Protein AF-A0AAV5EKW1-F1 (afdb_monomer)

Secondary structure (DSSP, 8-state):
--HHHHHHHHHHHHTT-TT--EEE---TT---SS-HHHHHHHHHH--S--EEEE---STTTGGG--GGGTTTS-TTT--EEEEEEEEEGGGTTTTTS-GGGTTTHHHHHHHHHHHHHHHHHHTT--TTTSGGGS----------HHHHHHHHHHHHHHHHTHHHHHHHHHHHHHHHHHHHHHHHHHHHHHTS-GGG--HHHHHHHHHHHH--

Sequence (212 aa):
MTMCDAERRLLANALLDISNEWFVLVSESCIPIFDFNTTYQYFKNSSQSFLMAFDDPGPYGRGRYNWNMTPEVELTQWRKGSQWFEAQGKLMDPITRPAAAASSFHQSAAKHLQQVVTLAQRNGVSRRCLLTLLTSTAAIPDGSESRKALLQEYLNKSKENKEKNDKERLDDYYKRNYRDYFGLIEGQVREKKEDELTESEKRILEWLDKNK

Structure (mmCIF, N/CA/C/O backbone):
data_AF-A0AAV5EKW1-F1
#
_entry.id   AF-A0AAV5EKW1-F1
#
loop_
_atom_site.group_PDB
_atom_site.id
_atom_site.type_symbol
_atom_site.label_atom_id
_atom_site.label_alt_id
_atom_site.label_comp_id
_atom_site.label_asym_id
_atom_site.label_entity_id
_atom_site.label_seq_id
_atom_site.pdbx_PDB_ins_code
_atom_site.Cartn_x
_atom_site.Cartn_y
_atom_site.Cartn_z
_atom_site.occupancy
_atom_site.B_iso_or_equiv
_atom_site.auth_seq_id
_atom_site.auth_comp_id
_atom_site.auth_asym_id
_atom_site.auth_atom_id
_atom_site.pdbx_PDB_model_num
ATOM 1 N N . MET A 1 1 ? 19.594 1.763 5.670 1.00 57.78 1 MET A N 1
ATOM 2 C CA . MET A 1 1 ? 18.723 1.185 4.625 1.00 57.78 1 MET A CA 1
ATOM 3 C C . MET A 1 1 ? 17.412 1.943 4.687 1.00 57.78 1 MET A C 1
ATOM 5 O O . MET A 1 1 ? 16.893 2.081 5.787 1.00 57.78 1 MET A O 1
ATOM 9 N N . THR A 1 2 ? 16.948 2.520 3.580 1.00 85.38 2 THR A N 1
ATOM 10 C CA . THR A 1 2 ? 15.655 3.228 3.556 1.00 85.38 2 THR A CA 1
ATOM 11 C C . THR A 1 2 ? 14.505 2.245 3.323 1.00 85.38 2 THR A C 1
ATOM 13 O O . THR A 1 2 ? 14.742 1.120 2.883 1.00 85.38 2 THR A O 1
ATOM 16 N N . MET A 1 3 ? 13.262 2.661 3.593 1.00 82.94 3 MET A N 1
ATOM 17 C CA . MET A 1 3 ? 12.069 1.854 3.294 1.00 82.94 3 MET A CA 1
ATOM 18 C C . MET A 1 3 ? 12.015 1.469 1.805 1.00 82.94 3 MET A C 1
ATOM 20 O O . MET A 1 3 ? 11.889 0.293 1.476 1.00 82.94 3 MET A O 1
ATOM 24 N N . CYS A 1 4 ? 12.262 2.432 0.912 1.00 83.62 4 CYS A N 1
ATOM 25 C CA . CYS A 1 4 ? 12.297 2.197 -0.531 1.00 83.62 4 CYS A CA 1
ATOM 26 C C . CYS A 1 4 ? 13.388 1.192 -0.946 1.00 83.62 4 CYS A C 1
ATOM 28 O O . CYS A 1 4 ? 13.197 0.420 -1.884 1.00 83.62 4 CYS A O 1
ATOM 30 N N . ASP A 1 5 ? 14.543 1.179 -0.268 1.00 83.81 5 ASP A N 1
ATOM 31 C CA . ASP A 1 5 ? 15.597 0.196 -0.556 1.00 83.81 5 ASP A CA 1
ATOM 32 C C . ASP A 1 5 ? 15.174 -1.223 -0.169 1.00 83.81 5 ASP A C 1
ATOM 34 O O . ASP A 1 5 ? 15.526 -2.175 -0.867 1.00 83.81 5 ASP A O 1
ATOM 38 N N . ALA A 1 6 ? 14.445 -1.373 0.940 1.00 87.62 6 ALA A N 1
ATOM 39 C CA . ALA A 1 6 ? 13.932 -2.664 1.384 1.00 87.62 6 ALA A CA 1
ATOM 40 C C . ALA A 1 6 ? 12.886 -3.207 0.400 1.00 87.62 6 ALA A C 1
ATOM 42 O O . ALA A 1 6 ? 12.996 -4.348 -0.041 1.00 87.62 6 ALA A O 1
ATOM 43 N N . GLU A 1 7 ? 11.942 -2.367 -0.026 1.00 89.69 7 GLU A N 1
ATOM 44 C CA . GLU A 1 7 ? 10.914 -2.722 -1.013 1.00 89.69 7 GLU A CA 1
ATOM 45 C C . GLU A 1 7 ? 11.517 -3.154 -2.348 1.00 89.69 7 GLU A C 1
ATOM 47 O O . GLU A 1 7 ? 11.175 -4.213 -2.872 1.00 89.69 7 GLU A O 1
ATOM 52 N N . ARG A 1 8 ? 12.482 -2.385 -2.873 1.00 86.44 8 ARG A N 1
ATOM 53 C CA . ARG A 1 8 ? 13.186 -2.745 -4.113 1.00 86.44 8 ARG A CA 1
ATOM 54 C C . ARG A 1 8 ? 13.892 -4.089 -4.003 1.00 86.44 8 ARG A C 1
ATOM 56 O O . ARG A 1 8 ? 13.897 -4.845 -4.967 1.00 86.44 8 ARG A O 1
ATOM 63 N N . ARG A 1 9 ? 14.493 -4.396 -2.848 1.00 90.06 9 ARG A N 1
ATOM 64 C CA . ARG A 1 9 ? 15.165 -5.684 -2.614 1.00 90.06 9 ARG A CA 1
ATOM 65 C C . ARG A 1 9 ? 14.175 -6.841 -2.551 1.00 90.06 9 ARG A C 1
ATOM 67 O O . ARG A 1 9 ? 14.464 -7.888 -3.120 1.00 90.06 9 ARG A O 1
ATOM 74 N N . LEU A 1 10 ? 13.027 -6.653 -1.900 1.00 91.38 10 LEU A N 1
ATOM 75 C CA . LEU A 1 10 ? 11.961 -7.658 -1.861 1.00 91.38 10 LEU A CA 1
ATOM 76 C C . LEU A 1 10 ? 11.437 -7.951 -3.268 1.00 91.38 10 LEU A C 1
ATOM 78 O O . LEU A 1 10 ? 11.364 -9.113 -3.662 1.00 91.38 10 LEU A O 1
ATOM 82 N N . LEU A 1 11 ? 11.164 -6.902 -4.044 1.00 89.69 11 LEU A N 1
ATOM 83 C CA . LEU A 1 11 ? 10.711 -7.038 -5.423 1.00 89.69 11 LEU A CA 1
ATOM 84 C C . LEU A 1 11 ? 11.773 -7.694 -6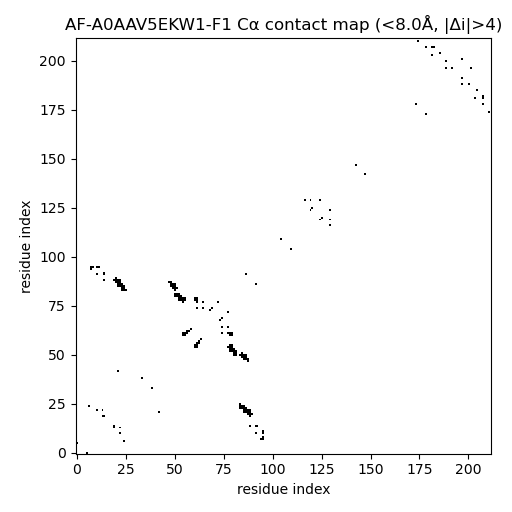.316 1.00 89.69 11 LEU A C 1
ATOM 86 O O . LEU A 1 11 ? 11.462 -8.598 -7.084 1.00 89.69 11 LEU A O 1
ATOM 90 N N . ALA A 1 12 ? 13.041 -7.291 -6.187 1.00 87.56 12 ALA A N 1
ATOM 91 C CA . ALA A 1 12 ? 14.139 -7.891 -6.943 1.00 87.56 12 ALA A CA 1
ATOM 92 C C . ALA A 1 12 ? 14.313 -9.378 -6.623 1.00 87.56 12 ALA A C 1
ATOM 94 O O . ALA A 1 12 ? 14.578 -10.163 -7.526 1.00 87.56 12 ALA A O 1
ATOM 95 N N . ASN A 1 13 ? 14.136 -9.772 -5.360 1.00 89.75 13 ASN A N 1
ATOM 96 C CA . ASN A 1 13 ? 14.181 -11.172 -4.961 1.00 89.75 13 ASN A CA 1
ATOM 97 C C . ASN A 1 13 ? 12.998 -11.969 -5.528 1.00 89.75 13 ASN A C 1
ATOM 99 O O . ASN A 1 13 ? 13.191 -13.092 -5.981 1.00 89.75 13 ASN A O 1
ATOM 103 N N . ALA A 1 14 ? 11.795 -11.388 -5.546 1.00 89.25 14 ALA A N 1
ATOM 104 C CA . ALA A 1 14 ? 10.621 -12.031 -6.136 1.00 89.25 14 ALA A CA 1
ATOM 105 C C . ALA A 1 14 ? 10.795 -12.286 -7.643 1.00 89.25 14 ALA A C 1
ATOM 107 O O . ALA A 1 14 ? 10.394 -13.340 -8.127 1.00 89.25 14 ALA A O 1
ATOM 108 N N . LEU A 1 15 ? 11.457 -11.368 -8.356 1.00 85.31 15 LEU A N 1
ATOM 109 C CA . LEU A 1 15 ? 11.758 -11.491 -9.787 1.00 85.31 15 LEU A CA 1
ATOM 110 C C . LEU A 1 15 ? 12.798 -12.567 -10.139 1.00 85.31 15 LEU A C 1
ATOM 112 O O . LEU A 1 15 ? 12.916 -12.931 -11.307 1.00 85.31 15 LEU A O 1
ATOM 116 N N . LEU A 1 16 ? 13.571 -13.071 -9.169 1.00 86.00 16 LEU A N 1
ATOM 117 C CA . LEU A 1 16 ? 14.518 -14.166 -9.423 1.00 86.00 16 LEU A CA 1
ATOM 118 C C . LEU A 1 16 ? 13.802 -15.483 -9.741 1.00 86.00 16 LEU A C 1
ATOM 120 O O . LEU A 1 16 ? 14.377 -16.349 -10.402 1.00 86.00 16 LEU A O 1
ATOM 124 N N . ASP A 1 17 ? 12.563 -15.634 -9.278 1.00 85.06 17 ASP A N 1
ATOM 125 C CA . ASP A 1 17 ? 11.728 -16.783 -9.582 1.00 85.06 17 ASP A CA 1
ATOM 126 C C . ASP A 1 17 ? 10.825 -16.470 -10.779 1.00 85.06 17 ASP A C 1
ATOM 128 O O . ASP A 1 17 ? 9.852 -15.726 -10.686 1.00 85.06 17 ASP A O 1
ATOM 132 N N . ILE A 1 18 ? 11.145 -17.081 -11.920 1.00 82.50 18 ILE A N 1
ATOM 133 C CA . ILE A 1 18 ? 10.395 -16.928 -13.172 1.00 82.50 18 ILE A CA 1
ATOM 134 C C . ILE A 1 18 ? 8.953 -17.451 -13.095 1.00 82.50 18 ILE A C 1
ATOM 136 O O . ILE A 1 18 ? 8.165 -17.169 -13.997 1.00 82.50 18 ILE A O 1
ATOM 140 N N . SER A 1 19 ? 8.617 -18.237 -12.067 1.00 85.75 19 SER A N 1
ATOM 141 C CA . SER A 1 19 ? 7.262 -18.738 -11.835 1.00 85.75 19 SER A CA 1
ATOM 142 C C . SER A 1 19 ? 6.391 -17.774 -11.022 1.00 85.75 19 SER A C 1
ATOM 144 O O . SER A 1 19 ? 5.179 -17.973 -10.944 1.00 85.75 19 SER A O 1
ATOM 146 N N . ASN A 1 20 ? 6.969 -16.697 -10.471 1.00 87.38 20 ASN A N 1
ATOM 147 C CA . ASN A 1 20 ? 6.204 -15.667 -9.776 1.00 87.38 20 ASN A CA 1
ATOM 148 C C . ASN A 1 20 ? 5.438 -14.786 -10.770 1.00 87.38 20 ASN A C 1
ATOM 150 O O . ASN A 1 20 ? 6.000 -13.933 -11.458 1.00 87.38 20 ASN A O 1
ATOM 154 N N . GLU A 1 21 ? 4.118 -14.967 -10.810 1.00 86.75 21 GLU A N 1
ATOM 155 C CA . GLU A 1 21 ? 3.227 -14.191 -11.678 1.00 86.75 21 GLU A CA 1
ATOM 156 C C . GLU A 1 21 ? 2.748 -12.878 -11.045 1.00 86.75 21 GLU A C 1
ATOM 158 O O . GLU A 1 21 ? 2.489 -11.921 -11.776 1.00 86.75 21 GLU A O 1
ATOM 163 N N . TRP A 1 22 ? 2.666 -12.804 -9.714 1.00 90.06 22 TRP A N 1
ATOM 164 C CA . TRP A 1 22 ? 2.188 -11.630 -8.975 1.00 90.06 22 TRP A CA 1
ATOM 165 C C . TRP A 1 22 ? 3.034 -11.370 -7.729 1.00 90.06 22 TRP A C 1
ATOM 167 O O . TRP A 1 22 ? 3.528 -12.298 -7.090 1.00 90.06 22 TRP A O 1
ATOM 177 N N . PHE A 1 23 ? 3.164 -10.099 -7.360 1.00 91.75 23 PHE A N 1
ATOM 178 C CA . PHE A 1 23 ? 3.825 -9.647 -6.139 1.00 91.75 23 PHE A CA 1
ATOM 179 C C . PHE A 1 23 ? 2.884 -8.704 -5.416 1.00 91.75 23 PHE A C 1
ATOM 181 O O . PHE A 1 23 ? 2.379 -7.753 -6.010 1.00 91.75 23 PHE A O 1
ATOM 188 N N . VAL A 1 24 ? 2.688 -8.950 -4.126 1.00 92.44 24 VAL A N 1
ATOM 189 C CA . VAL A 1 24 ? 1.882 -8.099 -3.256 1.00 92.44 24 VAL A CA 1
ATOM 190 C C . VAL A 1 24 ? 2.762 -7.644 -2.104 1.00 92.44 24 VAL A C 1
ATOM 192 O O . VAL A 1 24 ? 3.326 -8.472 -1.388 1.00 92.44 24 VAL A O 1
ATOM 195 N N . LEU A 1 25 ? 2.876 -6.329 -1.916 1.00 92.44 25 LEU A N 1
ATOM 196 C CA . LEU A 1 25 ? 3.607 -5.768 -0.786 1.00 92.44 25 LEU A CA 1
ATOM 197 C C . LEU A 1 25 ? 2.683 -5.640 0.430 1.00 92.44 25 LEU A C 1
ATOM 199 O O . LEU A 1 25 ? 1.719 -4.874 0.414 1.00 92.44 25 LEU A O 1
ATOM 203 N N . VAL A 1 26 ? 3.010 -6.361 1.501 1.00 91.50 26 VAL A N 1
ATOM 204 C CA . VAL A 1 26 ? 2.283 -6.333 2.777 1.00 91.50 26 VAL A CA 1
ATOM 205 C C . VAL A 1 26 ? 3.239 -6.127 3.949 1.00 91.50 26 VAL A C 1
ATOM 207 O O . VAL A 1 26 ? 4.425 -6.443 3.866 1.00 91.50 26 VAL A O 1
ATOM 210 N N . SER A 1 27 ? 2.713 -5.599 5.051 1.00 88.31 27 SER A N 1
ATOM 211 C CA . SER A 1 27 ? 3.401 -5.498 6.339 1.00 88.31 27 SER A CA 1
ATOM 212 C C . SER A 1 27 ? 2.820 -6.492 7.344 1.00 88.31 27 SER A C 1
ATOM 214 O O . SER A 1 27 ? 1.748 -7.053 7.132 1.00 88.31 27 SER A O 1
ATOM 216 N N . GLU A 1 28 ? 3.484 -6.666 8.488 1.00 86.19 28 GLU A N 1
ATOM 217 C CA . GLU A 1 28 ? 3.017 -7.539 9.583 1.00 86.19 28 GLU A CA 1
ATOM 218 C C . GLU A 1 28 ? 1.642 -7.140 10.151 1.00 86.19 28 GLU A C 1
ATOM 220 O O . GLU A 1 28 ? 0.966 -7.942 10.785 1.00 86.19 28 GLU A O 1
ATOM 225 N N . SER A 1 29 ? 1.222 -5.896 9.926 1.00 84.19 29 SER A N 1
ATOM 226 C CA . SER A 1 29 ? -0.086 -5.370 10.323 1.00 84.19 29 SER A CA 1
ATOM 227 C C . SER A 1 29 ? -1.197 -5.598 9.292 1.00 84.19 29 SER A C 1
ATOM 229 O O . SER A 1 29 ? -2.344 -5.242 9.557 1.00 84.19 29 SER A O 1
ATOM 231 N N . CYS A 1 30 ? -0.891 -6.137 8.108 1.00 86.75 30 CYS A N 1
ATOM 232 C CA . CYS A 1 30 ? -1.894 -6.402 7.083 1.00 86.75 30 CYS A CA 1
ATOM 233 C C . CYS A 1 30 ? -2.713 -7.643 7.449 1.00 86.75 30 CYS A C 1
ATOM 235 O O . CYS A 1 30 ? -2.165 -8.730 7.622 1.00 86.75 30 CYS A O 1
ATOM 237 N N . ILE A 1 31 ? -4.036 -7.485 7.515 1.00 88.06 31 ILE A N 1
ATOM 238 C CA . ILE A 1 31 ? -4.971 -8.573 7.811 1.00 88.06 31 ILE A CA 1
ATOM 239 C C . ILE A 1 31 ? -5.775 -8.870 6.538 1.00 88.06 31 ILE A C 1
ATOM 241 O O . ILE A 1 31 ? -6.434 -7.961 6.025 1.00 88.06 31 ILE A O 1
ATOM 245 N N . PRO A 1 32 ? -5.725 -10.101 5.998 1.00 87.25 32 PRO A N 1
ATOM 246 C CA . PRO A 1 32 ? -6.513 -10.459 4.827 1.00 87.25 32 PRO A CA 1
ATOM 247 C C . PRO A 1 32 ? -8.007 -10.447 5.173 1.00 87.25 32 PRO A C 1
ATOM 249 O O . PRO A 1 32 ? -8.433 -11.038 6.162 1.00 87.25 32 PRO A O 1
ATOM 252 N N . ILE A 1 33 ? -8.802 -9.776 4.339 1.00 92.94 33 ILE A N 1
ATOM 253 C CA . ILE A 1 33 ? -10.268 -9.711 4.473 1.00 92.94 33 ILE A CA 1
ATOM 254 C C . ILE A 1 33 ? -10.984 -10.811 3.677 1.00 92.94 33 ILE A C 1
ATOM 256 O O . ILE A 1 33 ? -12.135 -11.130 3.960 1.00 92.94 33 ILE A O 1
ATOM 260 N N . PHE A 1 34 ? -10.298 -11.395 2.693 1.00 91.12 34 PHE A N 1
ATOM 261 C CA . PHE A 1 34 ? -10.766 -12.517 1.885 1.00 91.12 34 PHE A CA 1
ATOM 262 C C . PHE A 1 34 ? -9.808 -13.693 2.036 1.00 91.12 34 PHE A C 1
ATOM 264 O O . PHE A 1 34 ? -8.625 -13.513 2.334 1.00 91.12 34 PHE A O 1
ATOM 271 N N . ASP A 1 35 ? -10.318 -14.901 1.812 1.00 90.88 35 ASP A N 1
ATOM 272 C CA . ASP A 1 35 ? -9.480 -16.089 1.803 1.00 90.88 35 ASP A CA 1
ATOM 273 C C . ASP A 1 35 ? -8.523 -16.108 0.597 1.00 90.88 35 ASP A C 1
ATOM 275 O O . ASP A 1 35 ? -8.622 -15.327 -0.362 1.00 90.88 35 ASP A O 1
ATOM 279 N N . PHE A 1 36 ? -7.553 -17.020 0.660 1.00 91.06 36 PHE A N 1
ATOM 280 C CA . PHE A 1 36 ? -6.552 -17.155 -0.391 1.00 91.06 36 PHE A CA 1
ATOM 281 C C . PHE A 1 36 ? -7.183 -17.528 -1.734 1.00 91.06 36 PHE A C 1
ATOM 283 O O . PHE A 1 36 ? -6.797 -16.970 -2.755 1.00 91.06 36 PHE A O 1
ATOM 290 N N . ASN A 1 37 ? -8.161 -18.439 -1.751 1.00 93.75 37 ASN A N 1
ATOM 291 C CA . ASN A 1 37 ? -8.761 -18.908 -2.997 1.00 93.75 37 ASN A CA 1
ATOM 292 C C . ASN A 1 37 ? -9.497 -17.775 -3.724 1.00 93.75 37 ASN A C 1
ATOM 294 O O . ASN A 1 37 ? -9.297 -17.584 -4.919 1.00 93.75 37 ASN A O 1
ATOM 298 N N . THR A 1 38 ? -10.284 -16.979 -3.005 1.00 93.75 38 THR A N 1
ATOM 299 C CA . THR A 1 38 ? -10.986 -15.816 -3.559 1.00 93.75 38 THR A CA 1
ATOM 300 C C . THR A 1 38 ? -9.994 -14.807 -4.127 1.00 93.75 38 THR A C 1
ATOM 302 O O . THR A 1 38 ? -10.133 -14.378 -5.271 1.00 93.75 38 THR A O 1
ATOM 305 N N . THR A 1 39 ? -8.948 -14.485 -3.361 1.00 92.38 39 THR A N 1
ATOM 306 C CA . THR A 1 39 ? -7.907 -13.531 -3.771 1.00 92.38 39 THR A CA 1
ATOM 307 C C . THR A 1 39 ? -7.130 -14.029 -4.994 1.00 92.38 39 THR A C 1
ATOM 309 O O . THR A 1 39 ? -6.940 -13.295 -5.961 1.00 92.38 39 THR A O 1
ATOM 312 N N . TYR A 1 40 ? -6.729 -15.301 -4.992 1.00 91.56 40 TYR A N 1
ATOM 313 C CA . TYR A 1 40 ? -6.005 -15.930 -6.093 1.00 91.56 40 TYR A CA 1
ATOM 314 C C . TYR A 1 40 ? -6.834 -15.957 -7.378 1.00 91.56 40 TYR A C 1
ATOM 316 O O . TYR A 1 40 ? -6.337 -15.576 -8.435 1.00 91.56 40 TYR A O 1
ATOM 324 N N . GLN A 1 41 ? -8.109 -16.353 -7.300 1.00 93.50 41 GLN A N 1
ATOM 325 C CA . GLN A 1 41 ? -8.998 -16.336 -8.465 1.00 93.50 41 GLN A CA 1
ATOM 326 C C . GLN A 1 41 ? -9.211 -14.913 -8.986 1.00 93.50 41 GLN A C 1
ATOM 328 O O . GLN A 1 41 ? -9.275 -14.713 -10.197 1.00 93.50 41 GLN A O 1
ATOM 333 N N . TYR A 1 42 ? -9.283 -13.920 -8.097 1.00 92.38 42 TYR A N 1
ATOM 334 C CA . TYR A 1 42 ? -9.401 -12.521 -8.491 1.00 92.38 42 TYR A CA 1
ATOM 335 C C . TYR A 1 42 ? -8.172 -12.043 -9.278 1.00 92.38 42 TYR A C 1
ATOM 337 O O . TYR A 1 42 ? -8.325 -11.505 -10.373 1.00 92.38 42 TYR A O 1
ATOM 345 N N . PHE A 1 43 ? -6.958 -12.301 -8.780 1.00 90.62 43 PHE A N 1
ATOM 346 C CA . PHE A 1 43 ? -5.728 -11.934 -9.493 1.00 90.62 43 PHE A CA 1
ATOM 347 C C . PHE A 1 43 ? -5.554 -12.705 -10.796 1.00 90.62 43 PHE A C 1
ATOM 349 O O . PHE A 1 43 ? -5.262 -12.103 -11.826 1.00 90.62 43 PHE A O 1
ATOM 356 N N . LYS A 1 44 ? -5.818 -14.014 -10.781 1.00 89.38 44 LYS A N 1
ATOM 357 C CA . LYS A 1 44 ? -5.741 -14.868 -11.968 1.00 89.38 44 LYS A CA 1
ATOM 358 C C . LYS A 1 44 ? -6.671 -14.410 -13.090 1.00 89.38 44 LYS A C 1
ATOM 360 O O . LYS A 1 44 ? -6.306 -14.498 -14.259 1.00 89.38 44 LYS A O 1
ATOM 365 N N . ASN A 1 45 ? -7.869 -13.945 -12.742 1.00 91.81 45 ASN A N 1
ATOM 366 C CA . ASN A 1 45 ? -8.868 -13.501 -13.713 1.00 91.81 45 ASN A CA 1
ATOM 367 C C . ASN A 1 45 ? -8.742 -12.009 -14.070 1.00 91.81 45 ASN A C 1
ATOM 369 O O . ASN A 1 45 ? -9.448 -11.539 -14.962 1.00 91.81 45 ASN A O 1
ATOM 373 N N . SER A 1 46 ? -7.856 -11.263 -13.404 1.00 88.81 46 SER A N 1
ATOM 374 C CA . SER A 1 46 ? -7.559 -9.868 -13.722 1.00 88.81 46 SER A CA 1
ATOM 375 C C . SER A 1 46 ? -6.461 -9.770 -14.782 1.00 88.81 46 SER A C 1
ATOM 377 O O . SER A 1 46 ? -5.457 -10.475 -14.739 1.00 88.81 46 SER A O 1
ATOM 379 N N . SER A 1 47 ? -6.617 -8.835 -15.719 1.00 83.75 47 SER A N 1
ATOM 380 C CA . SER A 1 47 ? -5.561 -8.447 -16.665 1.00 83.75 47 SER A CA 1
ATOM 381 C C . SER A 1 47 ? -4.825 -7.168 -16.243 1.00 83.75 47 SER A C 1
ATOM 383 O O . SER A 1 47 ? -4.138 -6.561 -17.064 1.00 83.75 47 SER A O 1
ATOM 385 N N . GLN A 1 48 ? -5.055 -6.690 -15.019 1.00 85.62 48 GLN A N 1
ATOM 386 C CA . GLN A 1 48 ? -4.583 -5.399 -14.517 1.00 85.62 48 GLN A CA 1
ATOM 387 C C . GLN A 1 48 ? -3.790 -5.578 -13.222 1.00 85.62 48 GLN A C 1
ATOM 389 O O . GLN A 1 48 ? -4.133 -6.440 -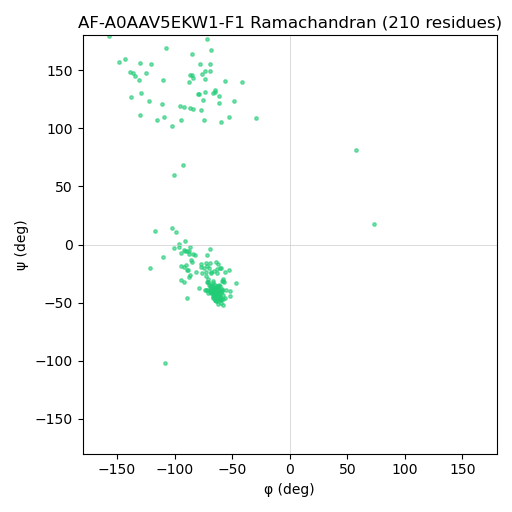12.415 1.00 85.62 48 GLN A O 1
ATOM 394 N N . SER A 1 49 ? -2.790 -4.713 -13.029 1.00 87.44 49 SER A N 1
ATOM 395 C CA . SER A 1 49 ? -2.114 -4.519 -11.743 1.00 87.44 49 SER A CA 1
ATOM 396 C C . SER A 1 49 ? -2.869 -3.496 -10.890 1.00 87.44 49 SER A C 1
ATOM 398 O O . SER A 1 49 ? -3.387 -2.507 -11.421 1.00 87.44 49 SER A O 1
ATOM 400 N N . PHE A 1 50 ? -2.870 -3.673 -9.572 1.00 90.06 50 PHE A N 1
ATOM 401 C CA . PHE A 1 50 ? -3.592 -2.815 -8.638 1.00 90.06 50 PHE A CA 1
ATOM 402 C C . PHE A 1 50 ? -2.642 -1.944 -7.810 1.00 90.06 50 PHE A C 1
ATOM 404 O O . PHE A 1 50 ? -1.976 -2.397 -6.880 1.00 90.06 50 PHE A O 1
ATOM 411 N N . LEU A 1 51 ? -2.646 -0.642 -8.093 1.00 91.19 51 LEU A N 1
ATOM 412 C CA . LEU A 1 51 ? -2.013 0.368 -7.251 1.00 91.19 51 LEU A CA 1
ATOM 413 C C . LEU A 1 51 ? -2.928 1.581 -7.087 1.00 91.19 51 LEU A C 1
ATOM 415 O O . LEU A 1 51 ? -3.666 1.946 -8.001 1.00 91.19 51 LEU A O 1
ATOM 419 N N . MET A 1 52 ? -2.858 2.243 -5.932 1.00 88.44 52 MET A N 1
ATOM 420 C CA . MET A 1 52 ? -3.494 3.551 -5.793 1.00 88.44 52 MET A CA 1
ATOM 421 C C . MET A 1 52 ? -2.550 4.622 -6.319 1.00 88.44 52 MET A C 1
ATOM 423 O O . MET A 1 52 ? -1.484 4.835 -5.743 1.00 88.44 52 MET A O 1
ATOM 427 N N . ALA A 1 53 ? -2.968 5.314 -7.374 1.00 91.19 53 ALA A N 1
ATOM 428 C CA . ALA A 1 53 ? -2.277 6.468 -7.927 1.00 91.19 53 ALA A CA 1
ATOM 429 C C . ALA A 1 53 ? -3.295 7.552 -8.285 1.00 91.19 53 ALA A C 1
ATOM 431 O O . ALA A 1 53 ? -4.251 7.306 -9.016 1.00 91.19 53 ALA A O 1
ATOM 432 N N . PHE A 1 54 ? -3.082 8.762 -7.781 1.00 92.50 54 PHE A N 1
ATOM 433 C CA . PHE A 1 54 ? -3.918 9.922 -8.057 1.00 92.50 54 PHE A CA 1
ATOM 434 C C . PHE A 1 54 ? -3.068 11.187 -8.153 1.00 92.50 54 PHE A C 1
ATOM 436 O O . PHE A 1 54 ? -1.917 11.238 -7.712 1.00 92.50 54 PHE A O 1
ATOM 443 N N . ASP A 1 55 ? -3.622 12.206 -8.793 1.00 94.25 55 ASP A N 1
ATOM 444 C CA . ASP A 1 55 ? -2.967 13.497 -8.934 1.00 94.25 55 ASP A CA 1
ATOM 445 C C . ASP A 1 55 ? -3.378 14.411 -7.776 1.00 94.25 55 ASP A C 1
ATOM 447 O O . ASP A 1 55 ? -4.558 14.702 -7.589 1.00 94.25 55 ASP A O 1
ATOM 451 N N . ASP A 1 56 ? -2.401 14.824 -6.973 1.00 92.88 56 ASP A N 1
ATOM 452 C CA . ASP A 1 56 ? -2.598 15.704 -5.822 1.00 92.88 56 ASP A CA 1
ATOM 453 C C . ASP A 1 56 ? -1.867 17.025 -6.097 1.00 92.88 56 ASP A C 1
ATOM 455 O O . ASP A 1 56 ? -0.631 17.050 -6.061 1.00 92.88 56 ASP A O 1
ATOM 459 N N . PRO A 1 57 ? -2.585 18.129 -6.379 1.00 94.62 57 PRO A N 1
ATOM 460 C CA . PRO A 1 57 ? -1.958 19.419 -6.650 1.00 94.62 57 PRO A CA 1
ATOM 461 C C . PRO A 1 57 ? -1.354 20.069 -5.394 1.00 94.62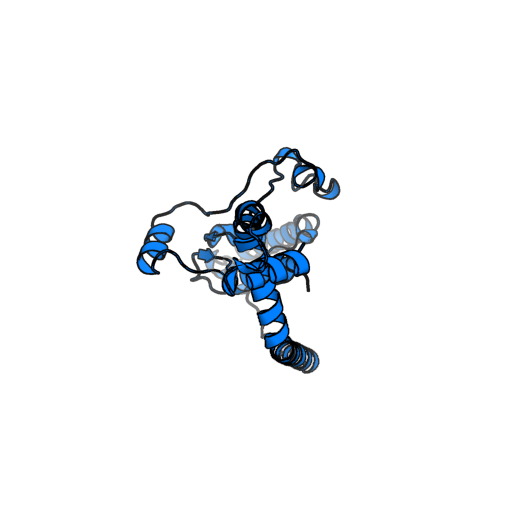 57 PRO A C 1
ATOM 463 O O . PRO A 1 57 ? -0.656 21.074 -5.511 1.00 94.62 57 PRO A O 1
ATOM 466 N N . GLY A 1 58 ? -1.610 19.526 -4.200 1.00 92.62 58 GLY A N 1
ATOM 467 C CA . GLY A 1 58 ? -1.162 20.085 -2.933 1.00 92.62 58 GLY A CA 1
ATOM 468 C C . G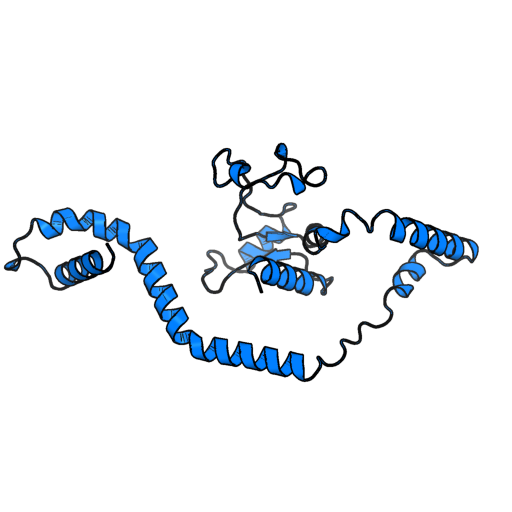LY A 1 58 ? 0.344 19.945 -2.661 1.00 92.62 58 GLY A C 1
ATOM 469 O O . GLY A 1 58 ? 1.091 19.292 -3.403 1.00 92.62 58 GLY A O 1
ATOM 470 N N . PRO A 1 59 ? 0.814 20.506 -1.529 1.00 91.62 59 PRO A N 1
ATOM 471 C CA . PRO A 1 59 ? 2.229 20.492 -1.146 1.00 91.62 59 PRO A CA 1
ATOM 472 C C . PRO A 1 59 ? 2.778 19.078 -0.902 1.00 91.62 59 PRO A C 1
ATOM 474 O O . PRO A 1 59 ? 3.984 18.860 -0.961 1.00 91.62 59 PRO A O 1
ATOM 477 N N . TYR A 1 60 ? 1.904 18.103 -0.638 1.00 88.44 60 TYR A N 1
ATOM 478 C CA . TYR A 1 60 ? 2.273 16.710 -0.382 1.00 88.44 60 TYR A CA 1
ATOM 479 C C . TYR A 1 60 ? 2.224 15.811 -1.627 1.00 88.44 60 TYR A C 1
ATOM 481 O O . TYR A 1 60 ? 2.640 14.657 -1.538 1.00 88.44 60 TYR A O 1
ATOM 489 N N . GLY A 1 61 ? 1.723 16.316 -2.757 1.00 90.44 61 GLY A N 1
ATOM 490 C CA . GLY A 1 61 ? 1.678 15.622 -4.043 1.00 90.44 61 GLY A CA 1
ATOM 491 C C . GLY A 1 61 ? 2.678 16.219 -5.024 1.00 90.44 61 GLY A C 1
ATOM 492 O O . GLY A 1 61 ? 3.881 15.971 -4.921 1.00 90.44 61 GLY A O 1
ATOM 493 N N . ARG A 1 62 ? 2.187 17.040 -5.959 1.00 93.12 62 ARG A N 1
ATOM 494 C CA . ARG A 1 62 ? 3.007 17.781 -6.932 1.00 93.12 62 ARG A CA 1
ATOM 495 C C . ARG A 1 62 ? 4.031 18.699 -6.268 1.00 93.12 62 ARG A C 1
ATOM 497 O O . ARG A 1 62 ? 5.123 18.849 -6.800 1.00 93.12 62 ARG A O 1
ATOM 504 N N . GLY A 1 63 ? 3.740 19.246 -5.085 1.00 93.12 63 GLY A N 1
ATOM 505 C CA . GLY A 1 63 ? 4.704 20.063 -4.336 1.00 93.12 63 GLY A CA 1
ATOM 506 C C . GLY A 1 63 ? 5.981 19.321 -3.913 1.00 93.12 63 GLY A C 1
ATOM 507 O O . GLY A 1 63 ? 6.975 19.964 -3.593 1.00 93.12 63 GLY A O 1
ATOM 508 N N . ARG A 1 64 ? 5.981 17.978 -3.941 1.00 93.81 64 ARG A N 1
ATOM 509 C CA . ARG A 1 64 ? 7.162 17.138 -3.669 1.00 93.81 64 ARG A CA 1
ATOM 510 C C . ARG A 1 64 ? 7.905 16.688 -4.927 1.00 93.81 64 ARG A C 1
ATOM 512 O O . ARG A 1 64 ? 8.882 15.951 -4.814 1.00 93.81 64 ARG A O 1
ATOM 519 N N . TYR A 1 65 ? 7.443 17.086 -6.109 1.00 93.69 65 TYR A N 1
ATOM 520 C CA . TYR A 1 65 ? 8.091 16.728 -7.362 1.00 93.69 65 TYR A CA 1
ATOM 521 C C . TYR A 1 65 ? 9.487 17.358 -7.447 1.00 93.69 65 TYR A C 1
ATOM 523 O O . TYR A 1 65 ? 9.666 18.554 -7.213 1.00 93.69 65 TYR A O 1
ATOM 531 N N . ASN A 1 66 ? 10.482 16.546 -7.798 1.00 92.81 66 ASN A N 1
ATOM 532 C CA . ASN A 1 66 ? 11.842 17.004 -8.039 1.00 92.81 66 ASN A CA 1
ATOM 533 C C . ASN A 1 66 ? 12.051 17.264 -9.536 1.00 92.81 66 ASN A C 1
ATOM 535 O O . ASN A 1 66 ? 11.980 16.341 -10.344 1.00 92.81 66 ASN A O 1
ATOM 539 N N . TRP A 1 67 ? 12.379 18.503 -9.900 1.00 92.06 67 TRP A N 1
ATOM 540 C CA . TRP A 1 67 ? 12.632 18.886 -11.291 1.00 92.06 67 TRP A CA 1
ATOM 541 C C . TRP A 1 67 ? 13.790 18.124 -11.944 1.00 92.06 67 TRP A C 1
ATOM 543 O O . TRP A 1 67 ? 13.793 17.996 -13.158 1.00 92.06 67 TRP A O 1
ATOM 553 N N . ASN A 1 68 ? 14.703 17.520 -11.180 1.00 92.88 68 ASN A N 1
ATOM 554 C CA . ASN A 1 68 ? 15.764 16.665 -11.726 1.00 92.88 68 ASN A CA 1
ATOM 555 C C . ASN A 1 68 ? 15.255 15.325 -12.303 1.00 92.88 68 ASN A C 1
ATOM 557 O O . ASN A 1 68 ? 16.061 14.550 -12.809 1.00 92.88 68 ASN A O 1
ATOM 561 N N . MET A 1 69 ? 13.956 15.016 -12.190 1.00 88.75 69 MET A N 1
ATOM 562 C CA . MET A 1 69 ? 13.351 13.809 -12.772 1.00 88.75 69 MET A CA 1
ATOM 563 C C . MET A 1 69 ? 12.939 13.985 -14.243 1.00 88.75 69 MET A C 1
ATOM 565 O O . MET A 1 69 ? 12.725 12.986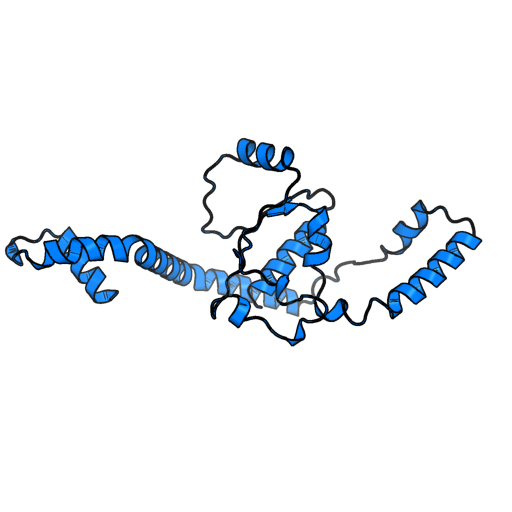 -14.925 1.00 88.75 69 MET A O 1
ATOM 569 N N . THR A 1 70 ? 12.869 15.219 -14.759 1.00 88.06 70 THR A N 1
ATOM 570 C CA . THR A 1 70 ? 12.669 15.467 -16.200 1.00 88.06 70 THR A CA 1
ATOM 571 C C . THR A 1 70 ? 13.964 15.157 -16.974 1.00 88.06 70 THR A C 1
ATOM 573 O O . THR A 1 70 ? 15.056 15.418 -16.458 1.00 88.06 70 THR A O 1
ATOM 576 N N . PRO A 1 71 ? 13.898 14.583 -18.192 1.00 90.94 71 PRO A N 1
ATOM 577 C CA . PRO A 1 71 ? 12.697 14.262 -18.977 1.00 90.94 71 PRO A CA 1
ATOM 578 C C . PRO A 1 71 ? 12.128 12.851 -18.748 1.00 90.94 71 PRO A C 1
ATOM 580 O O . PRO A 1 71 ? 11.189 12.457 -19.430 1.00 90.94 71 PRO A O 1
ATOM 583 N N . GLU A 1 72 ? 12.705 12.062 -17.837 1.00 89.38 72 GLU A N 1
ATOM 584 C CA . GLU A 1 72 ? 12.314 10.660 -17.622 1.00 89.38 72 GLU A CA 1
ATOM 585 C C . GLU A 1 72 ? 10.893 10.535 -17.047 1.00 89.38 72 GLU A C 1
ATOM 587 O O . GLU A 1 72 ? 10.109 9.694 -17.485 1.00 89.38 72 GLU A O 1
ATOM 592 N N . VAL A 1 73 ? 10.560 11.383 -16.072 1.00 90.81 73 VAL A N 1
ATOM 593 C CA . VAL A 1 73 ? 9.230 11.469 -15.464 1.00 90.81 73 VAL A CA 1
ATOM 594 C C . VAL A 1 73 ? 8.806 12.922 -15.471 1.00 90.81 73 VAL A C 1
ATOM 596 O O . VAL A 1 73 ? 9.370 13.726 -14.739 1.00 90.81 73 VAL A O 1
ATOM 599 N N . GLU A 1 74 ? 7.798 13.252 -16.270 1.00 93.50 74 GLU A N 1
ATOM 600 C CA . GLU A 1 74 ? 7.234 14.599 -16.331 1.00 93.50 74 GLU A CA 1
ATOM 601 C C . GLU A 1 74 ? 6.307 14.886 -15.141 1.00 93.50 74 GLU A C 1
ATOM 603 O O . GLU A 1 74 ? 5.678 13.986 -14.575 1.00 93.50 74 GLU A O 1
ATOM 608 N N . LEU A 1 75 ? 6.128 16.168 -14.795 1.00 92.06 75 LEU A N 1
ATOM 609 C CA . LEU A 1 75 ? 5.217 16.570 -13.711 1.00 92.06 75 LEU A CA 1
ATOM 610 C C . LEU A 1 75 ? 3.780 16.073 -13.951 1.00 92.06 75 LEU A C 1
ATOM 612 O O . LEU A 1 75 ? 3.063 15.739 -13.011 1.00 92.06 75 LEU A O 1
ATOM 616 N N . THR A 1 76 ? 3.356 15.984 -15.213 1.00 92.44 76 THR A N 1
ATOM 617 C CA . THR A 1 76 ? 2.035 15.465 -15.600 1.00 92.44 76 THR A CA 1
ATOM 618 C C . THR A 1 76 ? 1.893 13.958 -15.388 1.00 92.44 76 THR A C 1
ATOM 620 O O . THR A 1 76 ? 0.763 13.474 -15.288 1.00 92.44 76 THR A O 1
ATOM 623 N N . GLN A 1 77 ? 3.004 13.223 -15.287 1.00 91.62 77 GLN A N 1
ATOM 624 C CA . GLN A 1 77 ? 3.063 11.788 -14.997 1.00 91.62 77 GLN A CA 1
ATOM 625 C C . GLN A 1 77 ? 3.249 11.505 -13.501 1.00 91.62 77 GLN A C 1
ATOM 627 O O . GLN A 1 77 ? 2.944 10.405 -13.048 1.00 91.62 77 GLN A O 1
ATOM 632 N N . TRP A 1 78 ? 3.703 12.490 -12.721 1.00 93.19 78 TRP A N 1
ATOM 633 C CA . TRP A 1 78 ? 3.858 12.366 -11.275 1.00 93.19 78 TRP A CA 1
ATOM 634 C C . TRP A 1 78 ? 2.516 12.094 -10.589 1.00 93.19 78 TRP A C 1
ATOM 636 O O . TRP A 1 78 ? 1.534 12.816 -10.785 1.00 93.19 78 TRP A O 1
ATOM 646 N N . ARG A 1 79 ? 2.463 11.047 -9.765 1.00 93.94 79 ARG A N 1
ATOM 647 C CA . ARG A 1 79 ? 1.269 10.663 -9.009 1.00 93.94 79 ARG A CA 1
ATOM 648 C C . ARG A 1 79 ? 1.625 10.429 -7.554 1.00 93.94 79 ARG A C 1
ATOM 650 O O . ARG A 1 79 ? 2.669 9.864 -7.237 1.00 93.94 79 ARG A O 1
ATOM 657 N N . LYS A 1 80 ? 0.723 10.848 -6.673 1.00 92.38 80 LYS A N 1
ATOM 658 C CA . LYS A 1 80 ? 0.724 10.442 -5.272 1.00 92.38 80 LYS A CA 1
ATOM 659 C C . LYS A 1 80 ? -0.015 9.117 -5.163 1.00 92.38 80 LYS A C 1
ATOM 661 O O . LYS A 1 80 ? -0.967 8.875 -5.901 1.00 92.38 80 LYS A O 1
ATOM 666 N N . GLY A 1 81 ? 0.416 8.260 -4.250 1.00 91.75 81 GLY A N 1
ATOM 667 C CA . GLY A 1 81 ? -0.141 6.924 -4.157 1.00 91.75 81 GLY A CA 1
ATOM 668 C C . GLY A 1 81 ? 0.018 6.270 -2.801 1.00 91.75 81 GLY A C 1
ATOM 669 O O . GLY A 1 81 ? 0.566 6.845 -1.859 1.00 91.75 81 GLY A O 1
ATOM 670 N N . SER A 1 82 ? -0.506 5.053 -2.740 1.00 89.12 82 SER A N 1
ATOM 671 C CA . SER A 1 82 ? -0.313 4.119 -1.637 1.00 89.12 82 SER A CA 1
ATOM 672 C C . SER A 1 82 ? 1.076 3.494 -1.707 1.00 89.12 82 SER A C 1
ATOM 674 O O . SER A 1 82 ? 1.582 3.237 -2.795 1.00 89.12 82 SER A O 1
ATOM 676 N N . GLN A 1 83 ? 1.660 3.200 -0.548 1.00 89.31 83 GLN A N 1
ATOM 677 C CA . GLN A 1 83 ? 2.857 2.362 -0.464 1.00 89.31 83 GLN A CA 1
ATOM 678 C C . GLN A 1 83 ? 2.537 0.892 -0.788 1.00 89.31 83 GLN A C 1
ATOM 680 O O . GLN A 1 83 ? 3.361 0.192 -1.361 1.00 89.31 83 GLN A O 1
ATOM 685 N N . TRP A 1 84 ? 1.329 0.430 -0.455 1.00 91.69 84 TRP A N 1
ATOM 686 C CA . TRP A 1 84 ? 0.848 -0.916 -0.766 1.00 91.69 84 TRP A CA 1
ATOM 687 C C . TRP A 1 84 ? 0.410 -1.002 -2.223 1.00 91.69 84 TRP A C 1
ATOM 689 O O . TRP A 1 84 ? -0.394 -0.176 -2.675 1.00 91.69 84 TRP A O 1
ATOM 699 N N . PHE A 1 85 ? 0.905 -2.020 -2.919 1.00 91.81 85 PHE A N 1
ATOM 700 C CA . PHE A 1 85 ? 0.554 -2.314 -4.299 1.00 91.81 85 PHE A CA 1
ATOM 701 C C . PHE A 1 85 ? 0.596 -3.817 -4.568 1.00 91.81 85 PHE A C 1
ATOM 703 O O . PHE A 1 85 ? 1.294 -4.582 -3.893 1.00 91.81 85 PHE A O 1
ATOM 710 N N . GLU A 1 86 ? -0.143 -4.202 -5.596 1.00 91.94 86 GLU A N 1
ATOM 711 C CA . GLU A 1 86 ? 0.015 -5.455 -6.307 1.00 91.94 86 GLU A CA 1
ATOM 712 C C . GLU A 1 86 ? 0.565 -5.142 -7.703 1.00 91.94 86 GLU A C 1
ATOM 714 O O . GLU A 1 86 ? 0.247 -4.119 -8.318 1.00 91.94 86 GLU A O 1
ATOM 719 N N . ALA A 1 87 ? 1.460 -5.998 -8.177 1.00 87.25 87 ALA A N 1
ATOM 720 C CA . ALA A 1 87 ? 1.964 -5.933 -9.533 1.00 87.25 87 ALA A CA 1
ATOM 721 C C . ALA A 1 87 ? 1.980 -7.325 -10.154 1.00 87.25 87 ALA A C 1
ATOM 723 O O . ALA A 1 87 ? 2.318 -8.309 -9.497 1.00 87.25 87 ALA A O 1
ATOM 724 N N . GLN A 1 88 ? 1.710 -7.381 -11.455 1.00 84.25 88 GLN A N 1
ATOM 725 C CA . GLN A 1 88 ? 1.938 -8.568 -12.266 1.00 84.25 88 GLN A CA 1
ATOM 726 C C . GLN A 1 88 ? 3.399 -8.634 -12.742 1.00 84.25 88 GLN A C 1
ATOM 728 O O . GLN A 1 88 ? 3.991 -7.609 -13.084 1.00 84.25 88 GLN A O 1
ATOM 733 N N . GLY A 1 89 ? 3.982 -9.837 -12.803 1.00 70.50 89 GLY A N 1
ATOM 734 C CA . GLY A 1 89 ? 5.423 -10.087 -12.975 1.00 70.50 89 GLY A CA 1
ATOM 735 C C . GLY A 1 89 ? 6.050 -9.355 -14.160 1.00 70.50 89 GLY A C 1
ATOM 736 O O . GLY A 1 89 ? 7.109 -8.748 -14.039 1.00 70.50 89 GLY A O 1
ATOM 737 N N . LYS A 1 90 ? 5.335 -9.287 -15.290 1.00 67.88 90 LYS A N 1
ATOM 738 C CA . LYS A 1 90 ? 5.793 -8.577 -16.500 1.00 67.88 90 LYS A CA 1
ATOM 739 C C . LYS A 1 90 ? 5.983 -7.066 -16.305 1.00 67.88 90 LYS A C 1
ATOM 741 O O . LYS A 1 90 ? 6.739 -6.456 -17.053 1.00 67.88 90 LYS A O 1
ATOM 746 N N . LEU A 1 91 ? 5.291 -6.456 -15.341 1.00 67.12 91 LEU A N 1
ATOM 747 C CA . LEU A 1 91 ? 5.401 -5.029 -15.021 1.00 67.12 91 LEU A CA 1
ATOM 748 C C . LEU A 1 91 ? 6.449 -4.726 -13.939 1.00 67.12 91 LEU A C 1
ATOM 750 O O . LEU A 1 91 ? 6.696 -3.555 -13.660 1.00 67.12 91 LEU A O 1
ATOM 754 N N . MET A 1 92 ? 7.080 -5.737 -13.335 1.00 64.00 92 MET A N 1
ATOM 755 C CA . MET A 1 92 ? 8.019 -5.541 -12.223 1.00 64.00 92 MET A CA 1
ATOM 756 C C . MET A 1 92 ? 9.460 -5.262 -12.669 1.00 64.00 92 MET A C 1
ATOM 758 O O . MET A 1 92 ? 10.200 -4.592 -11.946 1.00 64.00 92 MET A O 1
ATOM 762 N N . ASP A 1 93 ? 9.859 -5.719 -13.859 1.00 64.88 93 ASP A N 1
ATOM 763 C CA . ASP A 1 93 ? 11.222 -5.548 -14.390 1.00 64.88 93 ASP A CA 1
ATOM 764 C C . ASP A 1 93 ? 11.704 -4.086 -14.450 1.00 64.88 93 ASP A C 1
ATOM 766 O O . ASP A 1 93 ? 12.876 -3.834 -14.163 1.00 64.88 93 ASP A O 1
ATOM 770 N N . PRO A 1 94 ? 10.870 -3.090 -14.812 1.00 65.31 94 PRO A N 1
ATOM 771 C CA . PRO A 1 94 ? 11.285 -1.690 -14.782 1.00 65.31 94 PRO A CA 1
ATOM 772 C C . PRO A 1 94 ? 11.446 -1.138 -13.359 1.00 65.31 94 PRO A C 1
ATOM 774 O O . PRO A 1 94 ? 12.275 -0.259 -13.144 1.00 65.31 94 PRO A O 1
ATOM 777 N N . ILE A 1 95 ? 10.689 -1.653 -12.383 1.00 64.75 95 ILE A N 1
ATOM 778 C CA . ILE A 1 95 ? 10.621 -1.119 -11.009 1.00 64.75 95 ILE A CA 1
ATOM 779 C C . ILE A 1 95 ? 11.918 -1.400 -10.236 1.00 64.75 95 ILE A C 1
ATOM 781 O O . ILE A 1 95 ? 12.344 -0.607 -9.394 1.00 64.75 95 ILE A O 1
ATOM 785 N N . THR A 1 96 ? 12.577 -2.520 -10.530 1.00 62.03 96 THR A N 1
ATOM 786 C CA . THR A 1 96 ? 13.826 -2.926 -9.869 1.00 62.03 96 THR A CA 1
ATOM 787 C C . THR A 1 96 ? 15.074 -2.295 -10.481 1.00 62.03 96 THR A C 1
ATOM 789 O O . THR A 1 96 ? 16.160 -2.391 -9.901 1.00 62.03 96 THR A O 1
ATOM 792 N N . ARG A 1 97 ? 14.945 -1.596 -11.618 1.00 62.34 97 ARG A N 1
ATOM 793 C CA . ARG A 1 97 ? 16.077 -0.915 -12.250 1.00 62.34 97 ARG A CA 1
ATOM 794 C C . ARG A 1 97 ? 16.458 0.338 -11.453 1.00 62.34 97 ARG A C 1
ATOM 796 O O . ARG A 1 97 ? 15.599 1.156 -11.128 1.00 62.34 97 ARG A O 1
ATOM 803 N N . PRO A 1 98 ? 17.748 0.535 -11.135 1.00 52.97 98 PRO A N 1
ATOM 804 C CA . PRO A 1 98 ? 18.187 1.743 -10.452 1.00 52.97 98 PRO A CA 1
ATOM 805 C C . PRO A 1 98 ? 17.972 2.975 -11.344 1.00 52.97 98 PRO A C 1
ATOM 807 O O . PRO A 1 98 ? 18.392 2.986 -12.499 1.00 52.97 98 PRO A O 1
ATOM 810 N N . ALA A 1 99 ? 17.391 4.041 -10.783 1.00 50.66 99 ALA A N 1
ATOM 811 C CA . ALA A 1 99 ? 17.099 5.300 -11.486 1.00 50.66 99 ALA A CA 1
ATOM 812 C C . ALA A 1 99 ? 18.336 5.957 -12.144 1.00 50.66 99 ALA A C 1
ATOM 814 O O . ALA A 1 99 ? 18.209 6.685 -13.119 1.00 50.66 99 ALA A O 1
ATOM 815 N N . ALA A 1 100 ? 19.551 5.663 -11.665 1.00 43.00 100 ALA A N 1
ATOM 816 C CA . ALA A 1 100 ? 20.800 6.152 -12.260 1.00 43.00 100 ALA A CA 1
ATOM 817 C C . ALA A 1 100 ? 21.225 5.407 -13.547 1.00 43.00 100 ALA A C 1
ATOM 819 O O . ALA A 1 100 ? 22.072 5.899 -14.292 1.00 43.00 100 ALA A O 1
ATOM 820 N N . ALA A 1 101 ? 20.665 4.224 -13.824 1.00 41.84 101 ALA A N 1
ATOM 821 C CA . ALA A 1 101 ? 21.003 3.431 -15.008 1.00 41.84 101 ALA A CA 1
ATOM 822 C C . ALA A 1 101 ? 20.199 3.828 -16.257 1.00 41.84 101 ALA A C 1
ATOM 824 O O . ALA A 1 101 ? 20.575 3.443 -17.366 1.00 41.84 101 ALA A O 1
ATOM 825 N N . ALA A 1 102 ? 19.129 4.609 -16.101 1.00 39.59 102 ALA A N 1
ATOM 826 C CA . ALA A 1 102 ? 18.298 5.021 -17.224 1.00 39.59 102 ALA A CA 1
ATOM 827 C C . ALA A 1 102 ? 18.989 6.055 -18.136 1.00 39.59 102 ALA A C 1
ATOM 829 O O . ALA A 1 102 ? 18.860 5.982 -19.357 1.00 39.59 102 ALA A O 1
ATOM 830 N N . SER A 1 103 ? 19.837 6.931 -17.582 1.00 42.84 103 SER A N 1
ATOM 831 C CA . SER A 1 103 ? 20.436 8.040 -18.342 1.00 42.84 103 SER A CA 1
ATOM 832 C C . SER A 1 103 ? 21.762 7.726 -19.050 1.00 42.84 103 SER A C 1
ATOM 834 O O . SER A 1 103 ? 22.101 8.399 -20.020 1.00 42.84 103 SER A O 1
ATOM 836 N N . SER A 1 104 ? 22.527 6.712 -18.626 1.00 39.19 104 SER A N 1
ATOM 837 C CA . SER A 1 104 ? 23.892 6.475 -19.149 1.00 39.19 104 SER A CA 1
ATOM 838 C C . SER A 1 104 ? 24.118 5.103 -19.794 1.00 39.19 104 SER A C 1
ATOM 840 O O . SER A 1 104 ? 25.023 4.947 -20.617 1.00 39.19 104 SER A O 1
ATOM 842 N N . PHE A 1 105 ? 23.286 4.101 -19.496 1.00 39.22 105 PHE A N 1
ATOM 843 C CA . PHE A 1 105 ? 23.525 2.732 -19.967 1.00 39.22 105 PHE A CA 1
ATOM 844 C C . PHE A 1 105 ? 22.919 2.438 -21.347 1.00 39.22 105 PHE A C 1
ATOM 846 O O . PHE A 1 105 ? 23.410 1.563 -22.068 1.00 39.22 105 PHE A O 1
ATOM 853 N N . HIS A 1 106 ? 21.906 3.208 -21.761 1.00 41.84 106 HIS A N 1
ATOM 854 C CA . HIS A 1 106 ? 21.190 2.976 -23.018 1.00 41.84 106 HIS A CA 1
ATOM 855 C C . HIS A 1 106 ? 22.044 3.191 -24.279 1.00 41.84 106 HIS A C 1
ATOM 857 O O . HIS A 1 106 ? 21.754 2.585 -25.308 1.00 41.84 106 HIS A O 1
ATOM 863 N N . GLN A 1 107 ? 23.129 3.974 -24.221 1.00 39.09 107 GLN A N 1
ATOM 864 C CA . GLN A 1 107 ? 23.982 4.212 -25.396 1.00 39.09 107 GLN A CA 1
ATOM 865 C C . GLN A 1 107 ? 25.194 3.273 -25.505 1.00 39.09 107 GLN A C 1
ATOM 867 O O . GLN A 1 107 ? 25.611 2.965 -26.623 1.00 39.09 107 GLN A O 1
ATOM 872 N N . SER A 1 108 ? 25.759 2.801 -24.388 1.00 40.50 108 SER A N 1
ATOM 873 C CA . SER A 1 108 ? 26.993 1.993 -24.403 1.00 40.50 108 SER A CA 1
ATOM 874 C C . SER A 1 108 ? 26.711 0.490 -24.528 1.00 40.50 108 SER A C 1
ATOM 876 O O . SER A 1 108 ? 27.265 -0.184 -25.400 1.00 40.50 108 SER A O 1
ATOM 878 N N . ALA A 1 109 ? 25.759 -0.034 -23.746 1.00 45.50 109 ALA A N 1
ATOM 879 C CA . ALA A 1 109 ? 25.397 -1.451 -23.799 1.00 45.50 109 ALA A CA 1
ATOM 880 C C . 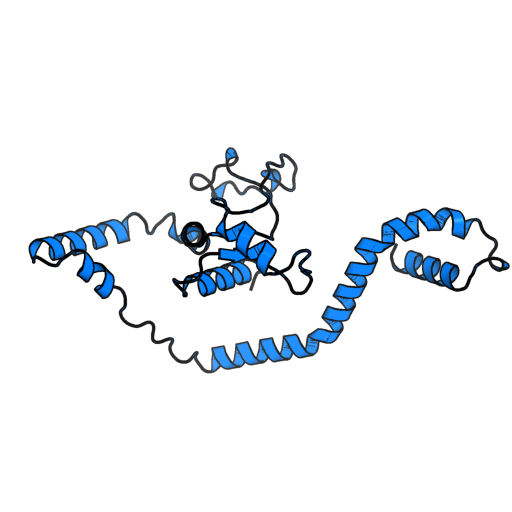ALA A 1 109 ? 24.693 -1.822 -25.113 1.00 45.50 109 ALA A C 1
ATOM 882 O O . ALA A 1 109 ? 24.947 -2.890 -25.662 1.00 45.50 109 ALA A O 1
ATOM 883 N N . ALA A 1 110 ? 23.874 -0.923 -25.673 1.00 45.34 110 ALA A N 1
ATOM 884 C CA . ALA A 1 110 ? 23.203 -1.151 -26.952 1.00 45.34 110 ALA A CA 1
ATOM 885 C C . ALA A 1 110 ? 24.195 -1.287 -28.123 1.00 45.34 110 ALA A C 1
ATOM 887 O O . ALA A 1 110 ? 24.019 -2.161 -28.969 1.00 45.34 110 ALA A O 1
ATOM 888 N N . LYS A 1 111 ? 25.277 -0.492 -28.148 1.00 44.34 111 LYS A N 1
ATOM 889 C CA . LYS A 1 111 ? 26.316 -0.579 -29.191 1.00 44.34 111 LYS A CA 1
ATOM 890 C C . LYS A 1 111 ? 27.127 -1.874 -29.095 1.00 44.34 111 LYS A C 1
ATOM 892 O O . LYS A 1 111 ? 27.380 -2.506 -30.119 1.00 44.34 111 LYS A O 1
ATOM 897 N N . HIS A 1 112 ? 27.480 -2.307 -27.882 1.00 48.38 112 HIS A N 1
ATOM 898 C CA . HIS A 1 112 ? 28.214 -3.561 -27.687 1.00 48.38 112 HIS A CA 1
ATOM 899 C C . HIS A 1 112 ? 27.347 -4.806 -27.921 1.00 48.38 112 HIS A C 1
ATOM 901 O O . HIS A 1 112 ? 27.801 -5.754 -28.561 1.00 48.38 112 HIS A O 1
ATOM 907 N N . LEU A 1 113 ? 26.082 -4.791 -27.491 1.00 49.66 113 LEU A N 1
ATOM 908 C CA . LEU A 1 113 ? 25.142 -5.885 -27.746 1.00 49.66 113 LEU A CA 1
ATOM 909 C C . LEU A 1 113 ? 24.816 -6.018 -29.238 1.00 49.66 113 LEU A C 1
ATOM 911 O O . LEU A 1 113 ? 24.752 -7.138 -29.741 1.00 49.66 113 LEU A O 1
ATOM 915 N N . GLN A 1 114 ? 24.693 -4.910 -29.978 1.00 50.69 114 GLN A N 1
ATOM 916 C CA . GLN A 1 114 ? 24.505 -4.964 -31.431 1.00 50.69 114 GLN A CA 1
ATOM 917 C C . GLN A 1 114 ? 25.695 -5.612 -32.150 1.00 50.69 114 GLN A C 1
ATOM 919 O O . GLN A 1 114 ? 25.484 -6.428 -33.046 1.00 50.69 114 GLN A O 1
ATOM 924 N N . GLN A 1 115 ? 26.935 -5.338 -31.738 1.00 53.34 115 GLN A N 1
ATOM 925 C CA . GLN A 1 115 ? 28.117 -5.973 -32.333 1.00 53.34 115 GLN A CA 1
ATOM 926 C C . GLN A 1 115 ? 28.167 -7.487 -32.070 1.00 53.34 115 GLN A C 1
ATOM 928 O O . GLN A 1 115 ? 28.420 -8.261 -32.994 1.00 53.34 115 GLN A O 1
ATOM 933 N N . VAL A 1 116 ? 27.859 -7.923 -30.845 1.00 53.47 116 VAL A N 1
ATOM 934 C CA . VAL A 1 116 ? 27.869 -9.348 -30.463 1.00 53.47 116 VAL A CA 1
ATOM 935 C C . VAL A 1 116 ? 26.738 -10.126 -31.146 1.00 53.47 116 VAL A C 1
ATOM 937 O O . VAL A 1 116 ? 26.957 -11.229 -31.647 1.00 53.47 116 VAL A O 1
ATOM 940 N N . VAL A 1 117 ? 25.544 -9.533 -31.250 1.00 52.53 117 VAL A N 1
ATOM 941 C CA . VAL A 1 117 ? 24.400 -10.136 -31.955 1.00 52.53 117 VAL A CA 1
ATOM 942 C C . VAL A 1 117 ? 24.674 -10.258 -33.457 1.00 52.53 117 VAL A C 1
ATOM 944 O O . VAL A 1 117 ? 24.345 -11.284 -34.055 1.00 52.53 117 VAL A O 1
ATOM 947 N N . THR A 1 118 ? 25.336 -9.267 -34.062 1.00 54.62 118 THR A N 1
ATOM 948 C CA . THR A 1 118 ? 25.697 -9.296 -35.491 1.00 54.62 118 THR A CA 1
ATOM 949 C C . THR A 1 118 ? 26.761 -10.363 -35.783 1.00 54.62 118 THR A C 1
ATOM 951 O O . THR A 1 118 ? 26.678 -11.060 -36.795 1.00 54.62 118 THR A O 1
ATOM 954 N N . LEU A 1 119 ? 27.728 -10.557 -34.877 1.00 54.22 119 LEU A N 1
ATOM 955 C CA . LEU A 1 119 ? 28.761 -11.592 -35.002 1.00 54.22 119 LEU A CA 1
ATOM 956 C C . LEU A 1 119 ? 28.182 -13.012 -34.854 1.00 54.22 119 LEU A C 1
ATOM 958 O O . LEU A 1 119 ? 28.541 -13.916 -35.607 1.00 54.22 119 LEU A O 1
ATOM 962 N N . ALA A 1 120 ? 27.242 -13.200 -33.925 1.00 54.19 120 ALA A N 1
ATOM 963 C CA . ALA A 1 120 ? 26.589 -14.486 -33.687 1.00 54.19 120 ALA A CA 1
ATOM 964 C C . ALA A 1 120 ? 25.639 -14.900 -34.830 1.00 54.19 120 ALA A C 1
ATOM 966 O O . ALA A 1 120 ? 25.573 -16.080 -35.178 1.00 54.19 120 ALA A O 1
ATOM 967 N N . GLN A 1 121 ? 24.962 -13.938 -35.471 1.00 49.84 121 GLN A N 1
ATOM 968 C CA . GLN A 1 121 ? 24.141 -14.189 -36.664 1.00 49.84 121 GLN A CA 1
ATOM 969 C C . GLN A 1 121 ? 24.981 -14.608 -37.878 1.00 49.84 121 GLN A C 1
ATOM 971 O O . GLN A 1 121 ? 24.560 -15.474 -38.643 1.00 49.84 121 GLN A O 1
ATOM 976 N N . ARG A 1 122 ? 26.189 -14.047 -38.032 1.00 52.72 122 ARG A N 1
ATOM 977 C CA . ARG A 1 122 ? 27.103 -14.365 -39.143 1.00 52.72 122 ARG A CA 1
ATOM 978 C C . ARG A 1 122 ? 27.666 -15.792 -39.076 1.00 52.72 122 ARG A C 1
ATOM 980 O O . ARG A 1 122 ? 28.003 -16.352 -40.112 1.00 52.72 122 ARG A O 1
ATOM 987 N N . ASN A 1 123 ? 27.696 -16.386 -37.882 1.00 54.25 123 ASN A N 1
ATOM 988 C CA . ASN A 1 123 ? 28.203 -17.738 -37.627 1.00 54.25 123 ASN A CA 1
ATOM 989 C C . ASN A 1 123 ? 27.086 -18.792 -37.459 1.00 54.25 123 ASN A C 1
ATOM 991 O O . ASN A 1 123 ? 27.345 -19.888 -36.969 1.00 54.25 123 ASN A O 1
ATOM 995 N N . GLY A 1 124 ? 25.841 -18.478 -37.843 1.00 51.84 124 GLY A N 1
ATOM 996 C CA . GLY A 1 124 ? 24.739 -19.451 -37.872 1.00 51.84 124 GLY A CA 1
ATOM 997 C C . GLY A 1 124 ? 24.189 -19.868 -36.501 1.00 51.84 124 GLY A C 1
ATOM 998 O O . GLY A 1 124 ? 23.500 -20.882 -36.401 1.00 51.84 124 GLY A O 1
ATOM 999 N N . VAL A 1 125 ? 24.455 -19.103 -35.436 1.00 55.50 125 VAL A N 1
ATOM 10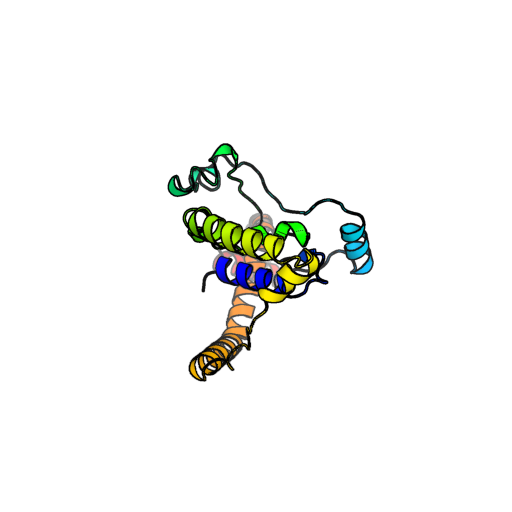00 C CA . VAL A 1 125 ? 23.970 -19.427 -34.086 1.00 55.50 125 VAL A CA 1
ATOM 1001 C C . VAL A 1 125 ? 22.487 -19.061 -33.968 1.00 55.50 125 VAL A C 1
ATOM 1003 O O . VAL A 1 125 ? 22.100 -17.895 -34.059 1.00 55.50 125 VAL A O 1
ATOM 1006 N N . SER A 1 126 ? 21.638 -20.073 -33.767 1.00 54.41 126 SER A N 1
ATOM 1007 C CA . SER A 1 126 ? 20.188 -19.911 -33.598 1.00 54.41 126 SER A CA 1
ATOM 1008 C C . SER A 1 126 ? 19.859 -18.952 -32.446 1.00 54.41 126 SER A C 1
ATOM 1010 O O . SER A 1 126 ? 20.483 -19.010 -31.385 1.00 54.41 126 SER A O 1
ATOM 1012 N N . ARG A 1 127 ? 18.833 -18.101 -32.619 1.00 52.78 127 ARG A N 1
ATOM 1013 C CA . ARG A 1 127 ? 18.402 -17.079 -31.634 1.00 52.78 127 ARG A CA 1
ATOM 1014 C C . ARG A 1 127 ? 18.150 -17.640 -30.226 1.00 52.78 127 ARG A C 1
ATOM 1016 O O . ARG A 1 127 ? 18.231 -16.889 -29.261 1.00 52.78 127 ARG A O 1
ATOM 1023 N N . ARG A 1 128 ? 17.885 -18.946 -30.097 1.00 48.44 128 ARG A N 1
ATOM 1024 C CA . ARG A 1 128 ? 17.704 -19.633 -28.806 1.00 48.44 128 ARG A CA 1
ATOM 1025 C C . ARG A 1 128 ? 19.013 -19.876 -28.033 1.00 48.44 128 ARG A C 1
ATOM 1027 O O . ARG A 1 128 ? 18.948 -20.024 -26.823 1.00 48.44 128 ARG A O 1
ATOM 1034 N N . CYS A 1 129 ? 20.180 -19.857 -28.685 1.00 44.19 129 CYS A N 1
ATOM 1035 C CA . CYS A 1 129 ? 21.492 -20.054 -28.044 1.00 44.19 129 CYS A CA 1
ATOM 1036 C C . CYS A 1 129 ? 22.156 -18.759 -27.547 1.00 44.19 129 CYS A C 1
ATOM 1038 O O . CYS A 1 129 ? 23.072 -18.813 -26.732 1.00 44.19 129 CYS A O 1
ATOM 1040 N N . LEU A 1 130 ? 21.718 -17.586 -28.016 1.00 43.38 130 LEU A N 1
ATOM 1041 C CA . LEU A 1 130 ? 22.274 -16.300 -27.569 1.00 43.38 130 LEU A CA 1
ATOM 1042 C C . LEU A 1 130 ? 21.843 -15.938 -26.140 1.00 43.38 130 LEU A C 1
ATOM 1044 O O . LEU A 1 130 ? 22.585 -15.260 -25.437 1.00 43.38 130 LEU A O 1
ATOM 1048 N N . LEU A 1 131 ? 20.679 -16.421 -25.691 1.00 39.56 131 LEU A N 1
ATOM 1049 C CA . LEU A 1 131 ? 20.170 -16.137 -24.346 1.00 39.56 131 LEU A CA 1
ATOM 1050 C C . LEU A 1 131 ? 20.891 -16.944 -23.251 1.00 39.56 131 LEU A C 1
ATOM 1052 O O . LEU A 1 131 ? 20.951 -16.505 -22.109 1.00 39.56 131 LEU A O 1
ATOM 1056 N N . THR A 1 132 ? 21.479 -18.091 -23.598 1.00 42.31 132 THR A N 1
ATOM 1057 C CA . THR A 1 132 ? 22.194 -18.970 -22.656 1.00 42.31 132 THR A CA 1
ATOM 1058 C C . THR A 1 132 ? 23.641 -18.545 -22.384 1.00 42.31 132 THR A C 1
ATOM 1060 O O . THR A 1 132 ? 24.271 -19.082 -21.483 1.00 42.31 132 THR A O 1
ATOM 1063 N N . LEU A 1 133 ? 24.187 -17.576 -23.131 1.00 37.03 133 LEU A N 1
ATOM 1064 C CA . LEU A 1 133 ? 25.574 -17.105 -22.966 1.00 37.03 133 LEU A CA 1
ATOM 1065 C C . LEU A 1 133 ? 25.729 -15.931 -21.981 1.00 37.03 133 LEU A C 1
ATOM 1067 O O . LEU A 1 133 ? 26.854 -15.558 -21.664 1.00 37.03 133 LEU A O 1
ATOM 1071 N N . LEU A 1 134 ? 24.628 -15.368 -21.466 1.00 40.06 134 LEU A N 1
ATOM 1072 C CA . LEU A 1 134 ? 24.656 -14.311 -20.440 1.00 40.06 134 LEU A CA 1
ATOM 1073 C C . LEU A 1 134 ? 24.494 -14.836 -19.003 1.00 40.06 134 LEU A C 1
ATOM 1075 O O . LEU A 1 134 ? 24.591 -14.060 -18.057 1.00 40.06 134 LEU A O 1
ATOM 1079 N N . THR A 1 135 ? 24.310 -16.143 -18.810 1.00 41.38 135 THR A N 1
ATOM 1080 C CA . THR A 1 135 ? 24.239 -16.774 -17.484 1.00 41.38 135 THR A CA 1
ATOM 1081 C C . THR A 1 135 ? 25.570 -17.430 -17.124 1.00 41.38 135 THR A C 1
ATOM 1083 O O . THR A 1 135 ? 25.640 -18.636 -16.902 1.00 41.38 135 THR A O 1
ATOM 1086 N N . SER A 1 136 ? 26.644 -16.644 -17.073 1.00 35.84 136 SER A N 1
ATOM 1087 C CA . SER A 1 136 ? 27.910 -17.092 -16.489 1.00 35.84 136 SER A CA 1
ATOM 1088 C C . SER A 1 136 ? 28.055 -16.497 -15.092 1.00 35.84 136 SER A C 1
ATOM 1090 O O . SER A 1 136 ? 28.371 -15.325 -14.919 1.00 35.84 136 SER A O 1
ATOM 1092 N N . THR A 1 137 ? 27.782 -17.364 -14.114 1.00 35.94 137 THR A N 1
ATOM 1093 C CA . THR A 1 137 ? 28.234 -17.330 -12.716 1.00 35.94 137 THR A CA 1
ATOM 1094 C C . THR A 1 137 ? 27.893 -16.084 -11.893 1.00 35.94 137 THR A C 1
ATOM 1096 O O . THR A 1 137 ? 28.762 -15.278 -11.575 1.00 35.94 137 THR A O 1
ATOM 1099 N N . ALA A 1 138 ? 26.666 -16.025 -11.374 1.00 37.06 138 ALA A N 1
ATOM 1100 C CA . ALA A 1 138 ? 26.481 -15.583 -9.994 1.00 37.06 138 ALA A CA 1
ATOM 1101 C C . ALA A 1 138 ? 26.481 -16.829 -9.097 1.00 37.06 138 ALA A C 1
ATOM 1103 O O . ALA A 1 138 ? 25.461 -17.214 -8.533 1.00 37.06 138 ALA A O 1
ATOM 1104 N N . ALA A 1 139 ? 27.641 -17.485 -8.968 1.00 36.06 139 ALA A N 1
ATOM 1105 C CA . ALA A 1 139 ? 27.916 -18.119 -7.688 1.00 36.06 139 ALA A CA 1
ATOM 1106 C C . ALA A 1 139 ? 27.891 -16.952 -6.702 1.00 36.06 139 ALA A C 1
ATOM 1108 O O . ALA A 1 139 ? 28.773 -16.097 -6.766 1.00 36.06 139 ALA A O 1
ATOM 1109 N N . ILE A 1 140 ? 26.824 -16.830 -5.906 1.00 41.53 140 ILE A N 1
ATOM 1110 C CA . ILE A 1 140 ? 26.810 -15.910 -4.772 1.00 41.53 140 ILE A CA 1
ATOM 1111 C C . ILE A 1 140 ? 28.068 -16.298 -3.997 1.00 41.53 140 ILE A C 1
ATOM 1113 O O . ILE A 1 140 ? 28.113 -17.423 -3.494 1.00 41.53 140 ILE A O 1
ATOM 1117 N N . PRO A 1 141 ? 29.125 -15.463 -3.963 1.00 41.06 141 PRO A N 1
ATOM 1118 C CA . PRO A 1 141 ? 30.240 -15.783 -3.105 1.00 41.06 141 PRO A CA 1
ATOM 1119 C C . PRO A 1 141 ? 29.627 -15.789 -1.720 1.00 41.06 141 PRO A C 1
ATOM 1121 O O . PRO A 1 141 ? 28.992 -14.792 -1.349 1.00 41.06 141 PRO A O 1
ATOM 1124 N N . ASP A 1 142 ? 29.747 -16.933 -1.043 1.00 50.47 142 ASP A N 1
ATOM 1125 C CA . ASP A 1 142 ? 29.440 -17.114 0.368 1.00 50.47 142 ASP A CA 1
ATOM 1126 C C . ASP A 1 142 ? 29.683 -15.774 1.050 1.00 50.47 142 ASP A C 1
ATOM 1128 O O . ASP A 1 142 ? 30.807 -15.260 1.016 1.00 50.47 142 ASP A O 1
ATOM 1132 N N . GLY A 1 143 ? 28.590 -15.112 1.455 1.00 52.75 143 GLY A N 1
ATOM 1133 C CA . GLY A 1 143 ? 28.640 -13.706 1.838 1.00 52.75 143 GLY A CA 1
ATOM 1134 C C . GLY A 1 143 ? 29.799 -13.532 2.804 1.00 52.75 143 GLY A C 1
ATOM 1135 O O . GLY A 1 143 ? 29.861 -14.277 3.778 1.00 52.75 143 GLY A O 1
ATOM 1136 N N . SER A 1 144 ? 30.743 -12.638 2.475 1.00 62.91 144 SER A N 1
ATOM 1137 C CA . SER A 1 144 ? 31.954 -12.422 3.281 1.00 62.91 144 SER A CA 1
ATOM 1138 C C . SER A 1 144 ? 31.581 -12.428 4.759 1.00 62.91 144 SER A C 1
ATOM 1140 O O . SER A 1 144 ? 30.543 -11.866 5.101 1.00 62.91 144 SER A O 1
ATOM 1142 N N . GLU A 1 145 ? 32.384 -13.037 5.629 1.00 68.75 145 GLU A N 1
ATOM 1143 C CA . GLU A 1 145 ? 32.058 -13.183 7.059 1.00 68.75 145 GLU A CA 1
ATOM 1144 C C . GLU A 1 145 ? 31.551 -11.875 7.701 1.00 68.75 145 GLU A C 1
ATOM 1146 O O . GLU A 1 145 ? 30.619 -11.884 8.497 1.00 68.75 145 GLU A O 1
ATOM 1151 N N . SER A 1 146 ? 32.048 -10.721 7.239 1.00 72.56 146 SER A N 1
ATOM 1152 C CA . SER A 1 146 ? 31.550 -9.386 7.600 1.00 72.56 146 SER A CA 1
ATOM 1153 C C . SER A 1 146 ? 30.070 -9.120 7.271 1.00 72.56 146 SER A C 1
ATOM 1155 O O . SER A 1 146 ? 29.364 -8.506 8.066 1.00 72.56 146 SER A O 1
ATOM 1157 N N . ARG A 1 147 ? 29.570 -9.577 6.118 1.00 72.62 147 ARG A N 1
ATOM 1158 C CA . ARG A 1 147 ? 28.159 -9.478 5.713 1.00 72.62 147 ARG A CA 1
ATOM 1159 C C . ARG A 1 147 ? 27.279 -10.426 6.520 1.00 72.62 147 ARG A C 1
ATOM 1161 O O . ARG A 1 147 ? 26.186 -10.020 6.897 1.00 72.62 147 ARG A O 1
ATOM 1168 N N . LYS A 1 148 ? 27.750 -11.646 6.810 1.00 79.81 148 LYS A N 1
ATOM 1169 C CA . LYS A 1 148 ? 27.039 -12.603 7.680 1.00 79.81 148 LYS A CA 1
ATOM 1170 C C . LYS A 1 148 ? 26.947 -12.074 9.116 1.00 79.81 148 LYS A C 1
ATOM 1172 O O . LYS A 1 148 ? 25.860 -12.069 9.688 1.00 79.81 148 LYS A O 1
ATOM 1177 N N . ALA A 1 149 ? 28.043 -11.536 9.650 1.00 86.44 149 ALA A N 1
ATOM 1178 C CA . ALA A 1 149 ? 28.098 -10.926 10.978 1.00 86.44 149 ALA A CA 1
ATOM 1179 C C . ALA A 1 149 ? 27.150 -9.723 11.112 1.00 86.44 149 ALA A C 1
ATOM 1181 O O . ALA A 1 149 ? 26.388 -9.644 12.071 1.00 86.44 149 ALA A O 1
ATOM 1182 N N . LEU A 1 150 ? 27.129 -8.833 10.117 1.00 80.31 150 LEU A N 1
ATOM 1183 C CA . LEU A 1 150 ? 26.234 -7.672 10.095 1.00 80.31 150 LEU A CA 1
ATOM 1184 C C . LEU A 1 150 ? 24.752 -8.079 10.001 1.00 80.31 150 LEU A C 1
ATOM 1186 O O . LEU A 1 150 ? 23.884 -7.453 10.606 1.00 80.31 150 LEU A O 1
ATOM 1190 N N . LEU A 1 151 ? 24.447 -9.164 9.283 1.00 77.38 151 LEU A N 1
ATOM 1191 C CA . LEU A 1 151 ? 23.094 -9.722 9.212 1.00 77.38 151 LEU A CA 1
ATOM 1192 C C . LEU A 1 151 ? 22.667 -10.315 10.562 1.00 77.38 151 LEU A C 1
ATOM 1194 O O . LEU A 1 151 ? 21.547 -10.079 11.013 1.00 77.38 151 LEU A O 1
ATOM 1198 N N . GLN A 1 152 ? 23.580 -11.015 11.238 1.00 87.38 152 GLN A N 1
ATOM 1199 C CA . GLN A 1 152 ? 23.361 -11.541 12.583 1.00 87.38 152 GLN A CA 1
ATOM 1200 C C . GLN A 1 152 ? 23.150 -10.421 13.612 1.00 87.38 152 GLN A C 1
ATOM 1202 O O . GLN A 1 152 ? 22.271 -10.531 14.466 1.00 87.38 152 GLN A O 1
ATOM 1207 N N . GLU A 1 153 ? 23.899 -9.321 13.502 1.00 93.00 153 GLU A N 1
ATOM 1208 C CA . GLU A 1 153 ? 23.723 -8.124 14.328 1.00 93.00 153 GLU A CA 1
ATOM 1209 C C . GLU A 1 153 ? 22.327 -7.518 14.139 1.00 93.00 153 GLU A C 1
ATOM 1211 O O . GLU A 1 153 ? 21.637 -7.244 15.119 1.00 93.00 153 GLU A O 1
ATOM 1216 N N . TYR A 1 154 ? 21.855 -7.376 12.895 1.00 83.94 154 TYR A N 1
ATOM 1217 C CA . TYR A 1 154 ? 20.499 -6.886 12.636 1.00 83.94 154 TYR A CA 1
ATOM 1218 C C . TYR A 1 154 ? 19.412 -7.826 13.149 1.00 83.94 154 TYR A C 1
ATOM 1220 O O . TYR A 1 154 ? 18.418 -7.350 13.698 1.00 83.94 154 TYR A O 1
ATOM 1228 N N . LEU A 1 155 ? 19.595 -9.141 13.018 1.00 86.81 155 LEU A N 1
ATOM 1229 C CA . LEU A 1 155 ? 18.660 -10.122 13.571 1.00 86.81 155 LEU A CA 1
ATOM 1230 C C . LEU A 1 155 ? 18.598 -10.033 15.099 1.00 86.81 155 LEU A C 1
ATOM 1232 O O . LEU A 1 155 ? 17.506 -10.044 15.665 1.00 86.81 155 LEU A O 1
ATOM 1236 N N . ASN A 1 156 ? 19.744 -9.901 15.768 1.00 93.31 156 ASN A N 1
ATOM 1237 C CA . ASN A 1 156 ? 19.801 -9.734 17.220 1.00 93.31 156 ASN A CA 1
ATOM 1238 C C . ASN A 1 156 ? 19.162 -8.410 17.651 1.00 93.31 156 ASN A C 1
ATOM 1240 O O . ASN A 1 156 ? 18.266 -8.413 18.490 1.00 93.31 156 ASN A O 1
ATOM 1244 N N . LYS A 1 157 ? 19.509 -7.300 16.995 1.00 92.06 157 LYS A N 1
ATOM 1245 C CA . LYS A 1 157 ? 18.925 -5.980 17.262 1.00 92.06 157 LYS A CA 1
ATOM 1246 C C . LYS A 1 157 ? 17.414 -5.950 17.022 1.00 92.06 157 LYS A C 1
ATOM 1248 O O . LYS A 1 157 ? 16.685 -5.270 17.739 1.00 92.06 157 LYS A O 1
ATOM 1253 N N . SER A 1 158 ? 16.925 -6.673 16.016 1.00 77.19 158 SER A N 1
ATOM 1254 C CA . SER A 1 158 ? 15.490 -6.817 15.758 1.00 77.19 158 SER A CA 1
ATOM 1255 C C . SER A 1 158 ? 14.794 -7.585 16.884 1.00 77.19 158 SER A C 1
ATOM 1257 O O . SER A 1 158 ? 13.744 -7.143 17.344 1.00 77.19 158 SER A O 1
ATOM 1259 N N . LYS A 1 159 ? 15.399 -8.673 17.382 1.00 90.25 159 LYS A N 1
ATOM 1260 C CA . LYS A 1 159 ? 14.884 -9.431 18.535 1.00 90.25 159 LYS A CA 1
ATOM 1261 C C . LYS A 1 159 ? 14.873 -8.595 19.813 1.00 90.25 159 LYS A C 1
ATOM 1263 O O . LYS A 1 159 ? 13.857 -8.569 20.494 1.00 90.25 159 LYS A O 1
ATOM 1268 N N . GLU A 1 160 ? 15.959 -7.882 20.102 1.00 93.50 160 GLU A N 1
ATOM 1269 C CA . GLU A 1 160 ? 16.085 -7.019 21.286 1.00 93.50 160 GLU A CA 1
ATOM 1270 C C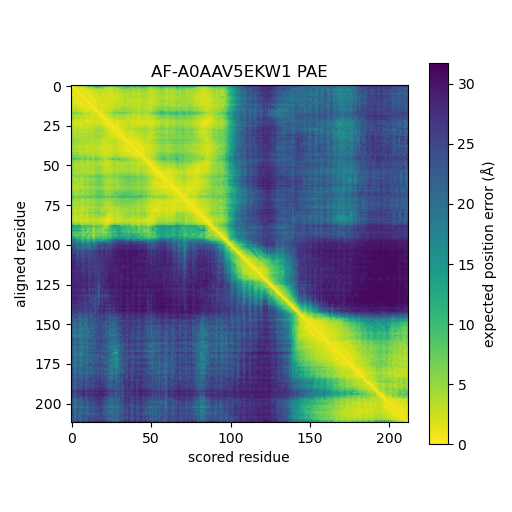 . GLU A 1 160 ? 15.050 -5.890 21.295 1.00 93.50 160 GLU A C 1
ATOM 1272 O O . GLU A 1 160 ? 14.470 -5.582 22.331 1.00 93.50 160 GLU A O 1
ATOM 1277 N N . ASN A 1 161 ? 14.776 -5.288 20.134 1.00 92.75 161 ASN A N 1
ATOM 1278 C CA . ASN A 1 161 ? 13.808 -4.197 20.034 1.00 92.75 161 ASN A CA 1
ATOM 1279 C C . ASN A 1 161 ? 12.366 -4.675 19.840 1.00 92.75 161 ASN A C 1
ATOM 1281 O O . ASN A 1 161 ? 11.470 -3.836 19.773 1.00 92.75 161 ASN A O 1
ATOM 1285 N N . LYS A 1 162 ? 12.115 -5.986 19.738 1.00 91.12 162 LYS A N 1
ATOM 1286 C CA . LYS A 1 162 ? 10.796 -6.516 19.379 1.00 91.12 162 LYS A CA 1
ATOM 1287 C C . LYS A 1 162 ? 9.709 -6.057 20.347 1.00 91.12 162 LYS A C 1
ATOM 1289 O O . LYS A 1 162 ? 8.735 -5.466 19.903 1.00 91.12 162 LYS A O 1
ATOM 1294 N N . GLU A 1 163 ? 9.907 -6.243 21.650 1.00 92.38 163 GLU A N 1
ATOM 1295 C CA . GLU A 1 163 ? 8.910 -5.874 22.668 1.00 92.38 163 GLU A CA 1
ATOM 1296 C C . GLU A 1 163 ? 8.647 -4.366 22.709 1.00 92.38 163 GLU A C 1
ATOM 1298 O O . GLU A 1 163 ? 7.502 -3.926 22.821 1.00 92.38 163 GLU A O 1
ATOM 1303 N N . LYS A 1 164 ? 9.709 -3.562 22.574 1.00 93.00 164 LYS A N 1
ATOM 1304 C CA . LYS A 1 164 ? 9.599 -2.103 22.499 1.00 93.00 164 LYS A CA 1
ATOM 1305 C C . LYS A 1 164 ? 8.786 -1.686 21.273 1.00 93.00 164 LYS A C 1
ATOM 1307 O O . LYS A 1 164 ? 7.825 -0.936 21.411 1.00 93.00 164 LYS A O 1
ATOM 1312 N N . ASN A 1 165 ? 9.145 -2.206 20.101 1.00 86.38 165 ASN A N 1
ATOM 1313 C CA . ASN A 1 165 ? 8.469 -1.904 18.843 1.00 86.38 165 ASN A CA 1
ATOM 1314 C C . ASN A 1 165 ? 7.017 -2.399 18.859 1.00 86.38 165 ASN A C 1
ATOM 1316 O O . ASN A 1 165 ? 6.138 -1.713 18.351 1.00 86.38 165 ASN A O 1
ATOM 1320 N N . ASP A 1 166 ? 6.751 -3.564 19.457 1.00 90.12 166 ASP A N 1
ATOM 1321 C CA . ASP A 1 166 ? 5.403 -4.108 19.625 1.00 90.12 166 ASP A CA 1
ATOM 1322 C C . ASP A 1 166 ? 4.537 -3.190 20.487 1.00 90.12 166 ASP A C 1
ATOM 1324 O O . ASP A 1 166 ? 3.401 -2.885 20.118 1.00 90.12 166 ASP A O 1
ATOM 1328 N N . LYS A 1 167 ? 5.093 -2.695 21.598 1.00 92.75 167 LYS A N 1
ATOM 1329 C CA . LYS A 1 167 ? 4.416 -1.753 22.488 1.00 92.75 167 LYS A CA 1
ATOM 1330 C C . LYS A 1 167 ? 4.147 -0.411 21.812 1.00 92.75 167 LYS A C 1
ATOM 1332 O O . LYS A 1 167 ? 3.024 0.073 21.888 1.00 92.75 167 LYS A O 1
ATOM 1337 N N . GLU A 1 168 ? 5.144 0.170 21.145 1.00 89.81 168 GLU A N 1
ATOM 1338 C CA . GLU A 1 168 ? 4.995 1.435 20.411 1.00 89.81 168 GLU A CA 1
ATOM 1339 C C . GLU A 1 168 ? 3.961 1.304 19.287 1.00 89.81 168 GLU A C 1
ATOM 1341 O O . GLU A 1 168 ? 3.082 2.150 19.158 1.00 89.81 168 GLU A O 1
ATOM 1346 N N . ARG A 1 169 ? 3.986 0.203 18.526 1.00 86.12 169 ARG A N 1
ATOM 1347 C CA . ARG A 1 169 ? 3.018 -0.052 17.449 1.00 86.12 169 ARG A CA 1
ATOM 1348 C C . ARG A 1 169 ? 1.592 -0.192 17.978 1.00 86.12 169 ARG A C 1
ATOM 1350 O O . ARG A 1 169 ? 0.653 0.274 17.334 1.00 86.12 169 ARG A O 1
ATOM 1357 N N . LEU A 1 170 ? 1.426 -0.857 19.122 1.00 82.94 170 LEU A N 1
ATOM 1358 C CA . LEU A 1 170 ? 0.123 -1.028 19.755 1.00 82.94 170 LEU A CA 1
ATOM 1359 C C . LEU A 1 170 ? -0.409 0.303 20.307 1.00 82.94 170 LEU A C 1
ATOM 1361 O O . LEU A 1 170 ? -1.589 0.604 20.136 1.00 82.94 170 LEU A O 1
ATOM 1365 N N . ASP A 1 171 ? 0.458 1.116 20.910 1.00 85.25 171 ASP A N 1
ATOM 1366 C CA . ASP A 1 171 ? 0.113 2.456 21.396 1.00 85.25 171 ASP A CA 1
ATOM 1367 C C . ASP A 1 171 ? -0.289 3.385 20.236 1.00 85.25 171 ASP A C 1
ATOM 1369 O O . ASP A 1 171 ? -1.353 4.003 20.277 1.00 85.25 171 ASP A O 1
ATOM 1373 N N . ASP A 1 172 ? 0.475 3.380 19.137 1.00 85.44 172 ASP A N 1
ATOM 1374 C CA . ASP A 1 172 ? 0.155 4.113 17.905 1.00 85.44 172 ASP A CA 1
ATOM 1375 C C . ASP A 1 172 ? -1.182 3.670 17.292 1.00 85.44 172 ASP A C 1
ATOM 1377 O O . ASP A 1 172 ? -1.977 4.506 16.846 1.00 85.44 172 ASP A O 1
ATOM 1381 N N . TYR A 1 173 ? -1.459 2.361 17.274 1.00 82.94 173 TYR A N 1
ATOM 1382 C CA . TYR A 1 173 ? -2.743 1.825 16.818 1.00 82.94 173 TYR A CA 1
ATOM 1383 C C . TYR A 1 173 ? -3.892 2.341 17.686 1.00 82.94 173 TYR A C 1
ATOM 1385 O O . TYR A 1 173 ? -4.906 2.799 17.149 1.00 82.94 173 TYR A O 1
ATOM 1393 N N . TYR A 1 174 ? -3.744 2.304 19.014 1.00 83.62 174 TYR A N 1
ATOM 1394 C CA . TYR A 1 174 ? -4.784 2.798 19.909 1.00 83.62 174 TYR A CA 1
ATOM 1395 C C . TYR A 1 174 ? -5.008 4.300 19.738 1.00 83.62 174 TYR A C 1
ATOM 1397 O O . TYR A 1 174 ? -6.148 4.758 19.624 1.00 83.62 174 TYR A O 1
ATOM 1405 N N . LYS A 1 175 ? -3.919 5.059 19.614 1.00 84.62 175 LYS A N 1
ATOM 1406 C CA . LYS A 1 175 ? -3.957 6.500 19.395 1.00 84.62 175 LYS A CA 1
ATOM 1407 C C . LYS A 1 175 ? -4.629 6.878 18.079 1.00 84.62 175 LYS A C 1
ATOM 1409 O O . LYS A 1 175 ? -5.397 7.830 18.052 1.00 84.62 175 LYS A O 1
ATOM 1414 N N . ARG A 1 176 ? -4.390 6.152 16.985 1.00 81.44 176 ARG A N 1
ATOM 1415 C CA . ARG A 1 176 ? -5.041 6.453 15.696 1.00 81.44 176 ARG A CA 1
ATOM 1416 C C . ARG A 1 176 ? -6.514 6.069 15.652 1.00 81.44 176 ARG A C 1
ATOM 1418 O O . ARG A 1 176 ? -7.286 6.796 15.045 1.00 81.44 176 ARG A O 1
ATOM 1425 N N . ASN A 1 177 ? -6.894 4.935 16.239 1.00 83.19 177 ASN A N 1
ATOM 1426 C CA . ASN A 1 177 ? -8.245 4.397 16.055 1.00 83.19 177 ASN A CA 1
ATOM 1427 C C . ASN A 1 177 ? -9.245 4.867 17.112 1.00 83.19 177 ASN A C 1
ATOM 1429 O O . ASN A 1 177 ? -10.425 5.004 16.807 1.00 83.19 177 ASN A O 1
ATOM 1433 N N . TYR A 1 178 ? -8.795 5.105 18.346 1.00 82.25 178 TYR A N 1
ATOM 1434 C CA . TYR A 1 178 ? -9.707 5.380 19.459 1.00 82.25 178 TYR A CA 1
ATOM 1435 C C . TYR A 1 178 ? -9.648 6.819 19.957 1.00 82.25 178 TYR A C 1
ATOM 1437 O O . TYR A 1 178 ? -10.531 7.219 20.708 1.00 82.25 178 TYR A O 1
ATOM 1445 N N . ARG A 1 179 ? -8.669 7.625 19.524 1.00 82.94 179 ARG A N 1
ATOM 1446 C CA . ARG A 1 179 ? -8.571 9.032 19.946 1.00 82.94 179 ARG A CA 1
ATOM 1447 C C . ARG A 1 179 ? -9.806 9.835 19.560 1.00 82.94 179 ARG A C 1
ATOM 1449 O O . ARG A 1 179 ? -10.356 10.513 20.418 1.00 82.94 179 ARG A O 1
ATOM 1456 N N . ASP A 1 180 ? -10.280 9.707 18.324 1.00 81.44 180 ASP A N 1
ATOM 1457 C CA . ASP A 1 180 ? -11.459 10.449 17.861 1.00 81.44 180 ASP A CA 1
ATOM 1458 C C . ASP A 1 180 ? -12.745 9.949 18.541 1.00 81.44 180 ASP A C 1
ATOM 1460 O O . ASP A 1 180 ? -13.598 10.745 18.931 1.00 81.44 180 ASP A O 1
ATOM 1464 N N . TYR A 1 181 ? -12.857 8.633 18.755 1.00 82.31 181 TYR A N 1
ATOM 1465 C CA . TYR A 1 181 ? -13.987 8.025 19.461 1.00 82.31 181 TYR A CA 1
ATOM 1466 C C . TYR A 1 181 ? -14.064 8.480 20.924 1.00 82.31 181 TYR A C 1
ATOM 1468 O O . TYR A 1 181 ? -15.115 8.918 21.388 1.00 82.31 181 TYR A O 1
ATOM 1476 N N . PHE A 1 182 ? -12.946 8.422 21.651 1.00 84.12 182 PHE A N 1
ATOM 1477 C CA . PHE A 1 182 ? -12.893 8.885 23.034 1.00 84.12 182 PHE A CA 1
ATOM 1478 C C . PHE A 1 182 ? -13.042 10.403 23.135 1.00 84.12 182 PHE A C 1
ATOM 1480 O O . PHE A 1 182 ? -13.709 10.866 24.052 1.00 84.12 182 PHE A O 1
ATOM 1487 N N . GLY A 1 183 ? -12.515 11.172 22.179 1.00 82.44 183 GLY A N 1
ATOM 1488 C CA . GLY A 1 183 ? -12.719 12.621 22.109 1.00 82.44 183 GLY A CA 1
ATOM 1489 C C . GLY A 1 183 ? -14.188 13.015 21.923 1.00 82.44 183 GLY A C 1
ATOM 1490 O O . GLY A 1 183 ? -14.644 13.984 22.522 1.00 82.44 183 GLY A O 1
ATOM 1491 N N . LEU A 1 184 ? -14.965 12.235 21.162 1.00 83.81 184 LEU A N 1
ATOM 1492 C CA . LEU A 1 184 ? -16.412 12.447 21.033 1.00 83.81 184 LEU A CA 1
ATOM 1493 C C . LEU A 1 184 ? -17.147 12.242 22.369 1.00 83.81 184 LEU A C 1
ATOM 1495 O O . LEU A 1 184 ? -18.082 12.974 22.687 1.00 83.81 184 LEU A O 1
ATOM 1499 N N . ILE A 1 185 ? -16.718 11.248 23.147 1.00 83.19 185 ILE A N 1
ATOM 1500 C CA . ILE A 1 185 ? -17.318 10.888 24.439 1.00 83.19 185 ILE A CA 1
ATOM 1501 C C . ILE A 1 185 ? -16.816 11.805 25.570 1.00 83.19 185 ILE A C 1
ATOM 1503 O O . ILE A 1 185 ? -17.5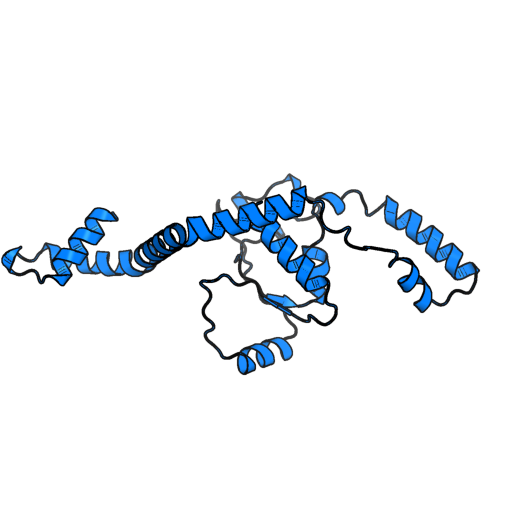18 11.999 26.562 1.00 83.19 185 ILE A O 1
ATOM 1507 N N . GLU A 1 186 ? -15.640 12.423 25.409 1.00 81.88 186 GLU A N 1
ATOM 1508 C CA . GLU A 1 186 ? -14.996 13.289 26.405 1.00 81.88 186 GLU A CA 1
ATOM 1509 C C . GLU A 1 186 ? -15.935 14.386 26.919 1.00 81.88 186 GLU A C 1
ATOM 1511 O O . GLU A 1 186 ? -16.013 14.593 28.128 1.00 81.88 186 GLU A O 1
ATOM 1516 N N . GLY A 1 187 ? -16.680 15.050 26.028 1.00 79.62 187 GLY A N 1
ATOM 1517 C CA . GLY A 1 187 ? -17.602 16.126 26.408 1.00 79.62 187 GLY A CA 1
ATOM 1518 C C . GLY A 1 187 ? -18.690 15.659 27.378 1.00 79.62 187 GLY A C 1
ATOM 1519 O O . GLY A 1 187 ? -18.849 16.235 28.449 1.00 79.62 187 GLY A O 1
ATOM 1520 N N . GLN A 1 188 ? -19.371 14.556 27.054 1.00 79.81 188 GLN A N 1
ATOM 1521 C CA . GLN A 1 188 ? -20.438 13.993 27.892 1.00 79.81 188 GLN A CA 1
ATOM 1522 C C . GLN A 1 188 ? -19.918 13.456 29.229 1.00 79.81 188 GLN A C 1
ATOM 1524 O O . GLN A 1 188 ? -20.622 13.489 30.235 1.00 79.81 188 GLN A O 1
ATOM 1529 N N . VAL A 1 189 ? -18.691 12.932 29.242 1.00 82.75 189 VAL A N 1
ATOM 1530 C CA . VAL A 1 189 ? -18.080 12.356 30.443 1.00 82.75 189 VAL A CA 1
ATOM 1531 C C . VAL A 1 189 ? -17.554 13.448 31.377 1.00 82.75 189 VAL A C 1
ATOM 1533 O O . VAL A 1 189 ? -17.714 13.323 32.586 1.00 82.75 189 VAL A O 1
ATOM 1536 N N . ARG A 1 190 ? -16.990 14.545 30.854 1.00 81.06 190 ARG A N 1
ATOM 1537 C CA . ARG A 1 190 ? -16.499 15.669 31.677 1.00 81.06 190 ARG A CA 1
ATOM 1538 C C . ARG A 1 190 ? -17.608 16.519 32.302 1.00 81.06 190 ARG A C 1
ATOM 1540 O O . ARG A 1 190 ? -17.335 17.245 33.251 1.00 81.06 190 ARG A O 1
ATOM 1547 N N . GLU A 1 191 ? -18.834 16.442 31.790 1.00 82.56 191 GLU A N 1
ATOM 1548 C CA . GLU A 1 191 ? -20.006 17.110 32.377 1.00 82.56 191 GLU A CA 1
ATOM 1549 C C . GLU A 1 191 ? -20.552 16.391 33.623 1.00 82.56 191 GLU A C 1
ATOM 1551 O O . GLU A 1 191 ? -21.260 17.001 34.429 1.00 82.56 191 GLU A O 1
ATOM 1556 N N . LYS A 1 192 ? -20.220 15.106 33.808 1.00 84.12 192 LYS A N 1
ATOM 1557 C CA . LYS A 1 192 ? -20.617 14.336 34.993 1.00 84.12 192 LYS A CA 1
ATOM 1558 C C . LYS A 1 192 ? -19.814 14.768 36.216 1.00 84.12 192 LYS A C 1
ATOM 1560 O O . LYS A 1 192 ? -18.645 15.140 36.119 1.00 84.12 192 LYS A O 1
ATOM 1565 N N . LYS A 1 193 ? -20.430 14.671 37.396 1.00 81.12 193 LYS A N 1
ATOM 1566 C CA . LYS A 1 193 ? -19.711 14.853 38.664 1.00 81.12 193 LYS A CA 1
ATOM 1567 C C . LYS A 1 193 ? -18.757 13.683 38.894 1.00 81.12 193 LYS A C 1
ATOM 1569 O O . LYS A 1 193 ? -19.042 12.559 38.491 1.00 81.12 193 LYS A O 1
ATOM 1574 N N . GLU A 1 194 ? -17.645 13.939 39.577 1.00 75.38 194 GLU A N 1
ATOM 1575 C CA . GLU A 1 194 ? -16.572 12.954 39.780 1.00 75.38 194 GLU A CA 1
ATOM 1576 C C . GLU A 1 194 ? -17.048 11.675 40.499 1.00 75.38 194 GLU A C 1
ATOM 1578 O O . GLU A 1 194 ? -16.602 10.573 40.176 1.00 75.38 194 GLU A O 1
ATOM 1583 N N . ASP A 1 195 ? -18.039 11.812 41.384 1.00 77.75 195 ASP A N 1
ATOM 1584 C CA . ASP A 1 195 ? -18.676 10.710 42.118 1.00 77.75 195 ASP A CA 1
ATOM 1585 C C . ASP A 1 195 ? -19.603 9.831 41.249 1.00 77.75 195 ASP A C 1
ATOM 1587 O O . ASP A 1 195 ? -19.965 8.725 41.649 1.00 77.75 195 ASP A O 1
ATOM 1591 N N . GLU A 1 196 ? -19.992 10.300 40.059 1.00 82.62 196 GLU A N 1
ATOM 1592 C CA . GLU A 1 196 ? -20.901 9.610 39.128 1.00 82.62 196 GLU A CA 1
ATOM 1593 C C . GLU A 1 196 ? -20.155 8.900 37.982 1.00 82.62 196 GLU A C 1
ATOM 1595 O O . GLU A 1 196 ? -20.774 8.225 37.154 1.00 82.62 196 GLU A O 1
ATOM 1600 N N . LEU A 1 197 ? -18.826 9.040 37.924 1.00 85.81 197 LEU A N 1
ATOM 1601 C CA . LEU A 1 197 ? -17.986 8.433 36.895 1.00 85.81 197 LEU A CA 1
ATOM 1602 C C . LEU A 1 197 ? -17.724 6.956 37.186 1.00 85.81 197 LEU A C 1
ATOM 1604 O O . LEU A 1 197 ? -17.231 6.573 38.251 1.00 85.81 197 LEU A O 1
ATOM 1608 N N . THR A 1 198 ? -17.959 6.122 36.180 1.00 89.94 198 THR A N 1
ATOM 1609 C CA . THR A 1 198 ? -17.536 4.723 36.202 1.00 89.94 198 THR A CA 1
ATOM 1610 C C . THR A 1 198 ? -16.013 4.606 36.112 1.00 89.94 198 THR A C 1
ATOM 1612 O O . THR A 1 198 ? -15.324 5.453 35.541 1.00 89.94 198 THR A O 1
ATOM 1615 N N . GLU A 1 199 ? -15.459 3.501 36.611 1.00 90.31 199 GLU A N 1
ATOM 1616 C CA . GLU A 1 199 ? -14.016 3.228 36.526 1.00 90.31 199 GLU A CA 1
ATOM 1617 C C . GLU A 1 199 ? -13.486 3.207 35.082 1.00 90.31 199 GLU A C 1
ATOM 1619 O O . GLU A 1 199 ? -12.332 3.546 34.827 1.00 90.31 199 GLU A O 1
ATOM 1624 N N . SER A 1 200 ? -14.323 2.834 34.111 1.00 87.12 200 SER A N 1
ATOM 1625 C CA . SER A 1 200 ? -13.962 2.884 32.691 1.00 87.12 200 SER A CA 1
ATOM 1626 C C . SER A 1 200 ? -13.866 4.317 32.168 1.00 87.12 200 SER A C 1
ATOM 1628 O O . SER A 1 200 ? -12.919 4.637 31.457 1.00 87.12 200 SER A O 1
ATOM 1630 N N . GLU A 1 201 ? -14.799 5.190 32.550 1.00 87.75 201 GLU A N 1
ATOM 1631 C CA . GLU A 1 201 ? -14.794 6.604 32.158 1.00 87.75 201 GLU A CA 1
ATOM 1632 C C . GLU A 1 201 ? -13.593 7.353 32.741 1.00 87.75 201 GLU A C 1
ATOM 1634 O O . GLU A 1 201 ? -12.934 8.098 32.017 1.00 87.75 201 GLU A O 1
ATOM 1639 N N . LYS A 1 202 ? -13.235 7.081 34.004 1.00 90.00 202 LYS A N 1
ATOM 1640 C CA . LYS A 1 202 ? -12.017 7.634 34.621 1.00 90.00 202 LYS A CA 1
ATOM 1641 C C . LYS A 1 202 ? -10.763 7.249 33.834 1.00 90.00 202 LYS A C 1
ATOM 1643 O O . LYS A 1 202 ? -9.967 8.114 33.480 1.00 90.00 202 LYS A O 1
ATOM 1648 N N . ARG A 1 203 ? -10.627 5.968 33.466 1.00 88.62 203 ARG A N 1
ATOM 1649 C CA . ARG A 1 203 ? -9.494 5.479 32.656 1.00 88.62 203 ARG A CA 1
ATOM 1650 C C . ARG A 1 203 ? -9.444 6.100 31.260 1.00 88.62 203 ARG A C 1
ATOM 1652 O O . ARG A 1 203 ? -8.354 6.332 30.745 1.00 88.62 203 ARG A O 1
ATOM 1659 N N . ILE A 1 204 ? -10.596 6.356 30.640 1.00 87.56 204 ILE A N 1
ATOM 1660 C CA . ILE A 1 204 ? -10.670 7.022 29.331 1.00 87.56 204 ILE A CA 1
ATOM 1661 C C . ILE A 1 204 ? -10.188 8.471 29.445 1.00 87.56 204 ILE A C 1
ATOM 1663 O O . ILE A 1 204 ? -9.384 8.898 28.618 1.00 87.56 204 ILE A O 1
ATOM 1667 N N . LEU A 1 205 ? -10.622 9.207 30.473 1.00 88.12 205 LEU A N 1
ATOM 1668 C CA . LEU A 1 205 ? -10.169 10.579 30.717 1.00 88.12 205 LEU A CA 1
ATOM 1669 C C . LEU A 1 205 ? -8.661 10.645 30.986 1.00 88.12 205 LEU A C 1
ATOM 1671 O O . LEU A 1 205 ? -7.970 11.444 30.358 1.00 88.12 205 LEU A O 1
ATOM 1675 N N . GLU A 1 206 ? -8.135 9.765 31.842 1.00 90.69 206 GLU A N 1
ATOM 1676 C CA . GLU A 1 206 ? -6.691 9.655 32.091 1.00 90.69 206 GLU A CA 1
ATOM 1677 C C . GLU A 1 206 ? -5.909 9.349 30.807 1.00 90.69 206 GLU A C 1
ATOM 1679 O O . GLU A 1 206 ? -4.860 9.944 30.544 1.00 90.69 206 GLU A O 1
ATOM 1684 N N . TRP A 1 207 ? -6.414 8.425 29.982 1.00 88.38 207 TRP A N 1
ATOM 1685 C CA . TRP A 1 207 ? -5.783 8.084 28.712 1.00 88.38 207 TRP A CA 1
ATOM 1686 C C . TRP A 1 207 ? -5.816 9.260 27.729 1.00 88.38 207 TRP A C 1
ATOM 1688 O O . TRP A 1 207 ? -4.804 9.519 27.079 1.00 88.38 207 TRP A O 1
ATOM 1698 N N . LEU A 1 208 ? -6.929 9.996 27.643 1.00 86.19 208 LEU A N 1
ATOM 1699 C CA . LEU A 1 208 ? -7.051 11.196 26.811 1.00 86.19 208 LEU A CA 1
ATOM 1700 C C . LEU A 1 208 ? -6.089 12.297 27.261 1.00 86.19 208 LEU A C 1
ATOM 1702 O O . LEU A 1 208 ? -5.387 12.855 26.424 1.00 86.19 208 LEU A O 1
ATOM 1706 N N . ASP A 1 209 ? -5.995 12.574 28.562 1.00 87.44 209 ASP A N 1
ATOM 1707 C CA . ASP A 1 209 ? -5.101 13.613 29.085 1.00 87.44 209 ASP A CA 1
ATOM 1708 C C . ASP A 1 209 ? -3.621 13.256 28.893 1.00 87.44 209 ASP A C 1
ATOM 1710 O O . ASP A 1 209 ? -2.801 14.133 28.621 1.00 87.44 209 ASP A O 1
ATOM 1714 N N . LYS A 1 210 ? -3.278 11.964 28.917 1.00 88.19 210 LYS A N 1
ATOM 1715 C CA . LYS A 1 210 ? -1.933 11.475 28.580 1.00 88.19 210 LYS A CA 1
ATOM 1716 C C . LYS A 1 210 ? -1.609 11.540 27.078 1.00 88.19 210 LYS A C 1
ATOM 1718 O O . LYS A 1 210 ? -0.433 11.557 26.718 1.00 88.19 210 LYS A O 1
ATOM 1723 N N . ASN A 1 211 ? -2.622 11.550 26.207 1.00 81.69 211 ASN A N 1
ATOM 1724 C CA . ASN A 1 211 ? -2.481 11.443 24.747 1.00 81.69 211 ASN A CA 1
ATOM 1725 C C . ASN A 1 211 ? -2.963 12.681 23.964 1.00 81.69 211 ASN A C 1
ATOM 1727 O O . ASN A 1 211 ? -3.104 12.598 22.733 1.00 81.69 211 ASN A O 1
ATOM 1731 N N . LYS A 1 212 ? -3.222 13.799 24.654 1.00 69.62 212 LYS A N 1
ATOM 1732 C CA . LYS A 1 212 ? -3.632 15.074 24.048 1.00 69.62 212 LYS A CA 1
ATOM 1733 C C . LYS A 1 212 ? -2.570 15.639 23.112 1.00 69.62 212 LYS A C 1
ATOM 1735 O O . LYS A 1 212 ? -1.386 15.710 23.503 1.00 69.62 212 LYS A O 1
#

Mean predicted aligned error: 17.73 Å

Nearest PDB structures (foldseek):
  2vsi-assembly1_A  TM=3.126E-01  e=5.271E+00  Streptococcus pneumoniae
  6zsj-assembly1_C  TM=2.745E-01  e=8.743E+00  Homo sapiens

Organism: NCBI:txid191504

InterPro domains:
  IPR003406 Glycosyl transferase, family 14 [PF02485] (1-91)
  IPR008796 Photosystem I reaction centre subunit N, chloroplastic [PF05479] (107-171)

Radius of gyration: 26.45 Å; Cα contacts (8 Å, |Δi|>4): 103; chains: 1; bounding box: 53×40×81 Å

pLDDT: mean 77.37, std 18.07, range [35.84, 94.62]

Solvent-accessible surface area (backbone atoms only — not comparable to full-atom values): 13034 Å² total; per-residue (Å²): 135,54,71,70,57,51,52,40,50,54,52,46,57,52,65,71,42,87,83,47,58,66,49,71,60,77,58,96,84,65,74,82,90,63,57,68,66,63,51,48,53,51,56,72,74,44,96,69,64,50,65,52,70,45,81,38,87,48,70,86,27,57,59,63,62,61,77,86,41,54,88,84,50,44,79,91,71,56,59,37,63,56,91,55,37,40,41,42,44,89,69,46,66,71,70,55,52,60,82,79,52,69,83,64,44,66,69,56,54,52,55,53,51,50,54,55,53,53,57,40,56,74,69,72,55,56,82,78,60,64,69,66,71,77,72,76,75,84,70,73,68,74,64,55,69,68,57,50,49,53,51,51,49,51,53,49,54,50,60,73,42,39,66,59,52,52,52,53,52,50,50,52,50,47,54,70,68,42,45,65,59,50,55,66,47,43,61,71,57,69,72,50,56,83,91,75,56,50,76,67,56,52,53,49,51,54,51,46,70,75,68,110

Foldseek 3Di:
DDPLVVVLVVLVVLLVDPPRFKDWDDDPPDDDPDDPVVVVVVVVPDPDWDWFWDADPDCVFLVPDDPVCPPVADSVNGTDTDPTIMDTSVVSVVVNDDPVCPPPVVPPVVVVVVVVVVVCVVVVNDPVVVVVVVPDDPPVPPPPVVVVVVVVVVVVVCVVCVVVVVVVVVLVVCLVPCLVVLVVCVVVLVVDDPVPDDPVSVVSVVSNVVND